Protein AF-A0A7C2DNZ8-F1 (afdb_monomer_lite)

Radius of gyration: 26.31 Å; chains: 1; bounding box: 55×29×78 Å

Sequence (209 aa):
MESVKLYAVAEDLYYAMLNSSQALLMFLGKNAPIPKEIVRAVREYLVDEGLLPERYLKWLEEVVKFRKDVEHKRVKRITGKQLDEYISKAKLYVRRMEQLLERARREKKTKQIIRNYEVMVKAAIAALKAMDKLPPDPKDLPKAIREHLIKEAGVNPFYEEVLREVATMRKLVDEKRVNEIPERDVELMREYVRRFVREMAELVEKLKK

Structure (mmCIF, N/CA/C/O backbone):
data_AF-A0A7C2DNZ8-F1
#
_entry.id   AF-A0A7C2DNZ8-F1
#
loop_
_atom_site.group_PDB
_atom_site.id
_atom_site.type_symbol
_atom_site.label_atom_id
_atom_site.label_alt_id
_atom_site.label_comp_id
_atom_site.label_asym_id
_atom_site.label_entity_id
_atom_site.label_seq_id
_atom_site.pdbx_PDB_ins_code
_atom_site.Cartn_x
_atom_site.Cartn_y
_atom_site.Cartn_z
_atom_site.occupancy
_atom_site.B_iso_or_equiv
_atom_site.auth_seq_id
_atom_site.auth_comp_id
_atom_site.auth_asym_id
_atom_site.auth_atom_id
_atom_site.pdbx_PDB_model_num
ATOM 1 N N . MET A 1 1 ? -21.931 16.186 36.814 1.00 57.47 1 MET A N 1
ATOM 2 C CA . MET A 1 1 ? -20.467 16.076 36.617 1.00 57.47 1 MET A CA 1
ATOM 3 C C . MET A 1 1 ? -20.046 14.653 36.234 1.00 57.47 1 MET A C 1
ATOM 5 O O . MET A 1 1 ? -19.329 14.506 35.257 1.00 57.47 1 MET A O 1
ATOM 9 N N . GLU A 1 2 ? -20.527 13.603 36.914 1.00 62.09 2 GLU A N 1
ATOM 10 C CA . GLU A 1 2 ? -20.221 12.197 36.559 1.00 62.09 2 GLU A CA 1
ATOM 11 C C . GLU A 1 2 ? -20.796 11.739 35.206 1.00 62.09 2 GLU A C 1
ATOM 13 O O . GLU A 1 2 ? -20.101 11.076 34.441 1.00 62.09 2 GLU A O 1
ATOM 18 N N . SER A 1 3 ? -22.021 12.150 34.857 1.00 71.06 3 SER A N 1
ATOM 19 C CA . SER A 1 3 ? -22.645 11.826 33.561 1.00 71.06 3 SER A CA 1
ATOM 20 C C . SER A 1 3 ? -21.876 12.382 32.359 1.00 71.06 3 SER A C 1
ATOM 22 O O . SER A 1 3 ? -21.815 11.742 31.315 1.00 71.06 3 SER A O 1
ATOM 24 N N . VAL A 1 4 ? -21.254 13.554 32.522 1.00 80.31 4 VAL A N 1
ATOM 25 C CA . VAL A 1 4 ? -20.434 14.204 31.489 1.00 80.31 4 VAL A CA 1
ATOM 26 C C . VAL A 1 4 ? -19.142 13.419 31.254 1.00 80.31 4 VAL A C 1
ATOM 28 O O . VAL A 1 4 ? -18.756 13.215 30.109 1.00 80.31 4 VAL A O 1
ATOM 31 N N . LYS A 1 5 ? -18.508 12.913 32.323 1.00 84.38 5 LYS A N 1
ATOM 32 C CA . LYS A 1 5 ? -17.299 12.078 32.220 1.00 84.38 5 LYS A CA 1
ATOM 33 C C . LYS A 1 5 ? -17.582 10.755 31.510 1.00 84.38 5 LYS A C 1
ATOM 35 O O . LYS A 1 5 ? -16.821 10.360 30.637 1.00 84.38 5 LYS A O 1
ATOM 40 N N . LEU A 1 6 ? -18.685 10.091 31.862 1.00 88.56 6 LEU A N 1
ATOM 41 C CA . LEU A 1 6 ? -19.087 8.842 31.214 1.00 88.56 6 LEU A CA 1
ATOM 42 C C . LEU A 1 6 ? -19.363 9.040 29.719 1.00 88.56 6 LEU A C 1
ATOM 44 O O . LEU A 1 6 ? -18.915 8.239 28.904 1.00 88.56 6 LEU A O 1
ATOM 48 N N . TYR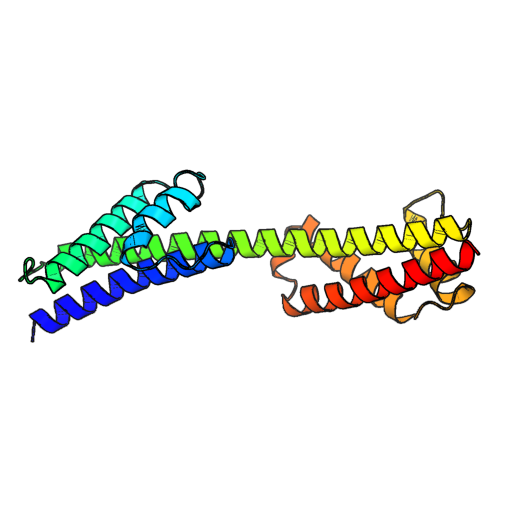 A 1 7 ? -20.071 10.117 29.371 1.00 90.31 7 TYR A N 1
ATOM 49 C CA . TYR A 1 7 ? -20.334 10.477 27.981 1.00 90.31 7 TYR A CA 1
ATOM 50 C C . TYR A 1 7 ? -19.039 10.728 27.206 1.00 90.31 7 TYR A C 1
ATOM 52 O O . TYR A 1 7 ? -18.854 10.135 26.150 1.00 90.31 7 TYR A O 1
ATOM 60 N N . ALA A 1 8 ? -18.115 11.520 27.761 1.00 91.94 8 ALA A N 1
ATOM 61 C CA . ALA A 1 8 ? -16.826 11.794 27.126 1.00 91.94 8 ALA A CA 1
ATOM 62 C C . ALA A 1 8 ? -16.047 10.505 26.815 1.00 91.94 8 ALA A C 1
ATOM 64 O O . ALA A 1 8 ? -15.621 10.307 25.684 1.00 91.94 8 ALA A O 1
ATOM 65 N N . VAL A 1 9 ? -15.945 9.577 27.774 1.00 92.81 9 VAL A N 1
ATOM 66 C CA . VAL A 1 9 ? -15.226 8.315 27.534 1.00 92.81 9 VAL A CA 1
ATOM 67 C C . VAL A 1 9 ? -15.941 7.445 26.497 1.00 92.81 9 VAL A C 1
ATOM 69 O O . VAL A 1 9 ? -15.290 6.832 25.656 1.00 92.81 9 VAL A O 1
ATOM 72 N N . ALA A 1 10 ? -17.274 7.379 26.523 1.00 94.56 10 ALA A N 1
ATOM 73 C CA . ALA A 1 10 ? -18.027 6.613 25.533 1.00 94.56 10 ALA A CA 1
ATOM 74 C C . ALA A 1 10 ? -17.857 7.175 24.107 1.00 94.56 10 ALA A C 1
ATOM 76 O O . ALA A 1 10 ? -17.710 6.396 23.164 1.00 94.56 10 ALA A O 1
ATOM 77 N N . GLU A 1 11 ? -17.833 8.504 23.957 1.00 95.75 11 GLU A N 1
ATOM 78 C CA . GLU A 1 11 ? -17.523 9.185 22.694 1.00 95.75 11 GLU A CA 1
ATOM 79 C C . GLU A 1 11 ? -16.091 8.902 22.232 1.00 95.75 11 GLU A C 1
ATOM 81 O O . GLU A 1 11 ? -15.899 8.516 21.080 1.00 95.75 11 GLU A O 1
ATOM 86 N N . ASP A 1 12 ? -15.099 9.019 23.119 1.00 96.94 12 ASP A N 1
ATOM 87 C CA . ASP A 1 12 ? -13.689 8.789 22.784 1.00 96.94 12 ASP A CA 1
ATOM 88 C C . ASP A 1 12 ? -13.455 7.363 22.271 1.00 96.94 12 ASP A C 1
ATOM 90 O O . ASP A 1 12 ? -12.816 7.155 21.238 1.00 96.94 12 ASP A O 1
ATOM 94 N N . LEU A 1 13 ? -14.017 6.366 22.960 1.00 97.50 13 LEU A N 1
ATOM 95 C CA . LEU A 1 13 ? -13.927 4.962 22.553 1.00 97.50 13 LEU A CA 1
ATOM 96 C C . LEU A 1 13 ? -14.587 4.727 21.196 1.00 97.50 13 LEU A C 1
ATOM 98 O O . LEU A 1 13 ? -14.022 4.052 20.330 1.00 97.50 13 LEU A O 1
ATOM 102 N N . TYR A 1 14 ? -15.776 5.297 21.010 1.00 97.31 14 TYR A N 1
ATOM 103 C CA . TYR A 1 14 ? -16.527 5.187 19.772 1.00 97.31 14 TYR A CA 1
ATOM 104 C C . TYR A 1 14 ? -15.773 5.814 18.595 1.00 97.31 14 TYR A C 1
ATOM 106 O O . TYR A 1 14 ? -15.566 5.142 17.582 1.00 97.31 14 TYR A O 1
ATOM 114 N N . TYR A 1 15 ? -15.308 7.059 18.724 1.00 97.38 15 TYR A N 1
ATOM 115 C CA . TYR A 1 15 ? -14.592 7.743 17.648 1.00 97.38 15 TYR A CA 1
ATOM 116 C C . TYR A 1 15 ? -13.225 7.129 17.366 1.00 97.38 15 TYR A C 1
ATOM 118 O O . TYR A 1 15 ? -12.832 7.061 16.204 1.00 97.38 15 TYR A O 1
ATOM 126 N N . ALA A 1 16 ? -12.522 6.603 18.371 1.00 98.19 16 ALA A N 1
ATOM 127 C CA . ALA A 1 16 ? -11.275 5.878 18.140 1.00 98.19 16 ALA A CA 1
ATOM 128 C C . ALA A 1 16 ? -11.494 4.653 17.228 1.00 98.19 16 ALA A C 1
ATOM 130 O O . ALA A 1 16 ? -10.767 4.451 16.248 1.00 98.19 16 ALA A O 1
ATOM 131 N N . MET A 1 17 ? -12.529 3.852 17.497 1.00 98.44 17 MET A N 1
ATOM 132 C CA . MET A 1 17 ? -12.856 2.680 16.677 1.00 98.44 17 MET A CA 1
ATOM 133 C C . MET A 1 17 ? -13.455 3.063 15.317 1.00 98.44 17 MET A C 1
ATOM 135 O O . MET A 1 17 ? -13.104 2.452 14.306 1.00 98.44 17 MET A O 1
ATOM 139 N N . LEU A 1 18 ? -14.308 4.089 15.259 1.00 97.69 18 LEU A N 1
ATOM 140 C CA . LEU A 1 18 ? -14.876 4.606 14.011 1.00 97.69 18 LEU A CA 1
ATOM 141 C C . LEU A 1 18 ? -13.776 5.114 13.073 1.00 97.69 18 LEU A C 1
ATOM 143 O O . LEU A 1 18 ? -13.676 4.640 11.943 1.00 97.69 18 LEU A O 1
ATOM 147 N N . ASN A 1 19 ? -12.930 6.029 13.548 1.00 97.56 19 ASN A N 1
ATOM 148 C CA . ASN A 1 19 ? -11.930 6.706 12.724 1.00 97.56 19 ASN A CA 1
ATOM 149 C C . ASN A 1 19 ? -10.864 5.726 12.219 1.00 97.56 19 ASN A C 1
ATOM 151 O O . ASN A 1 19 ? -10.481 5.783 11.053 1.00 97.56 19 ASN A O 1
ATOM 155 N N . SER A 1 20 ? -10.421 4.785 13.062 1.00 98.19 20 SER A N 1
ATOM 156 C CA . SER A 1 20 ? -9.471 3.743 12.642 1.00 98.19 20 SER A CA 1
ATOM 157 C C . SER A 1 20 ? -10.058 2.812 11.574 1.00 98.19 20 SER A C 1
ATOM 159 O O . SER A 1 20 ? -9.371 2.458 10.615 1.00 98.19 20 SER A O 1
ATOM 161 N N . SER A 1 21 ? -11.346 2.478 11.682 1.00 98.00 21 SER A N 1
ATOM 162 C CA . SER A 1 21 ? -12.062 1.696 10.667 1.00 98.00 21 SER A CA 1
ATOM 163 C C . SER A 1 21 ? -12.226 2.472 9.359 1.00 98.00 21 SER A C 1
ATOM 165 O O . SER A 1 21 ? -11.935 1.943 8.288 1.00 98.00 21 SER A O 1
ATOM 167 N N . GLN A 1 22 ? -12.650 3.738 9.431 1.00 97.19 22 GLN A N 1
ATOM 168 C CA . GLN A 1 22 ? -12.789 4.613 8.265 1.00 97.19 22 GLN A CA 1
ATOM 169 C C . GLN A 1 22 ? -11.449 4.802 7.549 1.00 97.19 22 GLN A C 1
ATOM 171 O O . GLN A 1 22 ? -11.402 4.669 6.331 1.00 97.19 22 GLN A O 1
ATOM 176 N N . ALA A 1 23 ? -10.356 5.028 8.283 1.00 97.44 23 ALA A N 1
ATOM 177 C CA . ALA A 1 23 ? -9.022 5.181 7.706 1.00 97.44 23 ALA A CA 1
ATOM 178 C C . ALA A 1 23 ? -8.599 3.954 6.883 1.00 97.44 23 ALA A C 1
ATOM 180 O O . ALA A 1 23 ? -8.115 4.102 5.758 1.00 97.44 23 ALA A O 1
ATOM 181 N N . LEU A 1 24 ? -8.817 2.743 7.409 1.00 97.81 24 LEU A N 1
ATOM 182 C CA . LEU A 1 24 ? -8.530 1.507 6.683 1.00 97.81 24 LEU A CA 1
ATOM 183 C C . LEU A 1 24 ? -9.425 1.354 5.446 1.00 97.81 24 LEU A C 1
ATOM 185 O O . LEU A 1 24 ? -8.920 1.105 4.354 1.00 97.81 24 LEU A O 1
ATOM 189 N N . LEU A 1 25 ? -10.738 1.539 5.595 1.00 97.00 25 LEU A N 1
ATOM 190 C CA . LEU A 1 25 ? -11.698 1.411 4.495 1.00 97.00 25 LEU A CA 1
ATOM 191 C C . LEU A 1 25 ? -11.411 2.406 3.362 1.00 97.00 25 LEU A C 1
ATOM 193 O O . LEU A 1 25 ? -11.363 2.013 2.197 1.00 97.00 25 LEU A O 1
ATOM 197 N N . MET A 1 26 ? -11.136 3.667 3.702 1.00 96.19 26 MET A N 1
ATOM 198 C CA . MET A 1 26 ? -10.736 4.701 2.745 1.00 96.19 26 MET A CA 1
ATOM 199 C C . MET A 1 26 ? -9.453 4.321 2.011 1.00 96.19 26 MET A C 1
ATOM 201 O O . MET A 1 26 ? -9.366 4.475 0.793 1.00 96.19 26 MET A O 1
ATOM 205 N N . PHE A 1 27 ? -8.459 3.786 2.725 1.00 96.31 27 PHE A N 1
ATOM 206 C CA . PHE A 1 27 ? -7.215 3.342 2.101 1.00 96.31 27 PHE A CA 1
ATOM 207 C C . PHE A 1 27 ? -7.437 2.187 1.113 1.00 96.31 27 PHE A C 1
ATOM 209 O O . PHE A 1 27 ? -6.802 2.146 0.058 1.00 96.31 27 PHE A O 1
ATOM 216 N N . LEU A 1 28 ? -8.374 1.285 1.417 1.00 95.00 28 LEU A N 1
ATOM 217 C CA . LEU A 1 28 ? -8.811 0.205 0.527 1.00 95.00 28 LEU A CA 1
ATOM 218 C C . LEU A 1 28 ? -9.716 0.692 -0.624 1.00 95.00 28 LEU A C 1
ATOM 220 O O . LEU A 1 28 ? -10.228 -0.123 -1.390 1.00 95.00 28 LEU A O 1
ATOM 224 N N . GLY A 1 29 ? -9.908 2.007 -0.773 1.00 94.19 29 GLY A N 1
ATOM 225 C CA . GLY A 1 29 ? -10.690 2.613 -1.851 1.00 94.19 29 GLY A CA 1
ATOM 226 C C . GLY A 1 29 ? -12.202 2.552 -1.639 1.00 94.19 29 GLY A C 1
ATOM 227 O O . GLY A 1 29 ? -12.956 2.733 -2.592 1.00 94.19 29 GLY A O 1
ATOM 228 N N . LYS A 1 30 ? -12.663 2.276 -0.415 1.00 93.75 30 LYS A N 1
ATOM 229 C CA . LYS A 1 30 ? -14.084 2.327 -0.055 1.00 93.75 30 LYS A CA 1
ATOM 230 C C . LYS A 1 30 ? -14.454 3.740 0.394 1.00 93.75 30 LYS A C 1
ATOM 232 O O . LYS A 1 30 ? -13.630 4.458 0.956 1.00 93.75 30 LYS A O 1
ATOM 237 N N . ASN A 1 31 ? -15.705 4.137 0.172 1.00 86.50 31 ASN A N 1
ATOM 238 C CA . ASN A 1 31 ? -16.210 5.401 0.711 1.00 86.50 31 ASN A CA 1
ATOM 239 C C . ASN A 1 31 ? -16.149 5.375 2.239 1.00 86.50 31 ASN A C 1
ATOM 241 O O . ASN A 1 31 ? -16.412 4.334 2.838 1.00 86.50 31 ASN A O 1
ATOM 245 N N . ALA A 1 32 ? -15.829 6.513 2.862 1.00 85.19 32 ALA A N 1
ATOM 246 C CA . ALA A 1 32 ? -15.868 6.641 4.314 1.00 85.19 32 ALA A CA 1
ATOM 247 C C . ALA A 1 32 ? -17.315 6.418 4.794 1.00 85.19 32 ALA A C 1
ATOM 249 O O . ALA A 1 32 ? -18.176 7.258 4.515 1.00 85.19 32 ALA A O 1
ATOM 250 N N . PRO A 1 33 ? -17.624 5.299 5.476 1.00 83.31 33 PRO A N 1
ATOM 251 C CA . PRO A 1 33 ? -18.989 5.028 5.899 1.00 83.31 33 PRO A CA 1
ATOM 252 C C . PRO A 1 33 ? -19.408 6.017 6.984 1.00 83.31 33 PRO A C 1
ATOM 254 O O . PRO A 1 33 ? -18.620 6.377 7.864 1.00 83.31 33 PRO A O 1
ATOM 257 N N . ILE A 1 34 ? -20.674 6.422 6.958 1.00 87.81 34 ILE A N 1
ATOM 258 C CA . ILE A 1 34 ? -21.246 7.237 8.029 1.00 87.81 34 ILE A CA 1
ATOM 259 C C . ILE A 1 34 ? -21.321 6.431 9.342 1.00 87.81 34 ILE A C 1
ATOM 261 O O . ILE A 1 34 ? -21.450 5.204 9.302 1.00 87.81 34 ILE A O 1
ATOM 265 N N . PRO A 1 35 ? -21.336 7.095 10.516 1.00 86.12 35 PRO A N 1
ATOM 266 C CA . PRO A 1 35 ? -21.526 6.482 11.836 1.00 86.12 35 PRO A CA 1
ATOM 267 C C . PRO A 1 35 ? -22.516 5.311 11.916 1.00 86.12 35 PRO A C 1
ATOM 269 O O . PRO A 1 35 ? -22.253 4.298 12.558 1.00 86.12 35 PRO A O 1
ATOM 272 N N . LYS A 1 36 ? -23.673 5.433 11.255 1.00 87.88 36 LYS A N 1
ATOM 273 C CA . LYS A 1 36 ? -24.741 4.421 11.301 1.00 87.88 36 LYS A CA 1
ATOM 274 C C . LYS A 1 36 ? -24.425 3.162 10.492 1.00 87.88 36 LYS A C 1
ATOM 276 O O . LYS A 1 36 ? -25.004 2.117 10.768 1.00 87.88 36 LYS A O 1
ATOM 281 N N . GLU A 1 37 ? -23.525 3.256 9.521 1.00 93.50 37 GLU A N 1
ATOM 282 C CA . GLU A 1 37 ? -23.204 2.184 8.579 1.00 93.50 37 GLU A CA 1
ATOM 283 C C . GLU A 1 37 ? -21.876 1.490 8.892 1.00 93.50 37 GLU A C 1
ATOM 285 O O . GLU A 1 37 ? -21.575 0.467 8.281 1.00 93.50 37 GLU A O 1
ATOM 290 N N . ILE A 1 38 ? -21.095 1.997 9.856 1.00 95.94 38 ILE A N 1
ATOM 291 C CA . ILE A 1 38 ? -19.738 1.501 10.113 1.00 95.94 38 ILE A CA 1
ATOM 292 C C . ILE A 1 38 ? -19.690 0.001 10.417 1.00 95.94 38 ILE A C 1
ATOM 294 O O . ILE A 1 38 ? -18.841 -0.701 9.882 1.00 95.94 38 ILE A O 1
ATOM 298 N N . VAL A 1 39 ? -20.628 -0.508 11.220 1.00 97.25 39 VAL A N 1
ATOM 299 C CA . VAL A 1 39 ? -20.705 -1.935 11.573 1.00 97.25 39 VAL A CA 1
ATOM 300 C C . VAL A 1 39 ? -20.919 -2.790 10.323 1.00 97.25 39 VAL A C 1
ATOM 302 O O . VAL A 1 39 ? -20.219 -3.781 10.131 1.00 97.25 39 VAL A O 1
ATOM 305 N N . ARG A 1 40 ? -21.841 -2.377 9.440 1.00 97.06 40 ARG A N 1
ATOM 306 C CA . ARG A 1 40 ? -22.110 -3.072 8.173 1.00 97.06 40 ARG A CA 1
ATOM 307 C C . ARG A 1 40 ? -20.880 -3.047 7.268 1.00 97.06 40 ARG A C 1
ATOM 309 O O . ARG A 1 40 ? -20.487 -4.089 6.765 1.00 97.06 40 ARG A O 1
ATOM 316 N N . ALA A 1 41 ? -20.250 -1.882 7.116 1.00 97.44 41 ALA A N 1
ATOM 317 C CA . ALA A 1 41 ? -19.074 -1.719 6.267 1.00 97.44 41 ALA A CA 1
ATOM 318 C C . ALA A 1 41 ? -17.864 -2.532 6.760 1.00 97.44 41 ALA A C 1
ATOM 320 O O . ALA A 1 41 ? -17.147 -3.115 5.953 1.00 97.44 41 ALA A O 1
ATOM 321 N N . VAL A 1 42 ? -17.634 -2.596 8.078 1.00 97.94 42 VAL A N 1
ATOM 322 C CA . VAL A 1 42 ? -16.564 -3.421 8.665 1.00 97.94 42 VAL A CA 1
ATOM 323 C C . VAL A 1 42 ? -16.846 -4.909 8.464 1.00 97.94 42 VAL A C 1
ATOM 325 O O . VAL A 1 42 ? -15.917 -5.650 8.152 1.00 97.94 42 VAL A O 1
ATOM 328 N N . ARG A 1 43 ? -18.104 -5.348 8.601 1.00 98.25 43 ARG A N 1
ATOM 329 C CA . ARG A 1 43 ? -18.500 -6.729 8.293 1.00 98.25 43 ARG A CA 1
ATOM 330 C C . ARG A 1 43 ? -18.173 -7.073 6.840 1.00 98.25 43 ARG A C 1
ATOM 332 O O . ARG A 1 43 ? -17.304 -7.903 6.604 1.00 98.25 43 ARG A O 1
ATOM 339 N N . GLU A 1 44 ? -18.778 -6.337 5.913 1.00 97.38 44 GLU A N 1
ATOM 340 C CA . GLU A 1 44 ? -18.705 -6.591 4.472 1.00 97.38 44 GLU A CA 1
ATOM 341 C C . GLU A 1 44 ? -17.269 -6.531 3.940 1.00 97.38 44 GLU A C 1
ATOM 343 O O . GLU A 1 44 ? -16.825 -7.439 3.252 1.00 97.38 44 GLU A O 1
ATOM 348 N N . TYR A 1 45 ? -16.512 -5.478 4.264 1.00 97.25 45 TYR A N 1
ATOM 349 C CA . TYR A 1 45 ? -15.223 -5.239 3.604 1.00 97.25 45 TYR A CA 1
ATOM 350 C C . TYR A 1 45 ? -14.005 -5.744 4.365 1.00 97.25 45 TYR A C 1
ATOM 352 O O . TYR A 1 45 ? -12.912 -5.746 3.799 1.00 97.25 45 TYR A O 1
ATOM 360 N N . LEU A 1 46 ? -14.143 -6.107 5.643 1.00 97.62 46 LEU A N 1
ATOM 361 C CA . LEU A 1 46 ? -13.006 -6.551 6.449 1.00 97.62 46 LEU A CA 1
ATOM 362 C C . LEU A 1 46 ? -13.208 -7.952 7.012 1.00 97.62 46 LEU A C 1
ATOM 364 O O . LEU A 1 46 ? -12.256 -8.728 7.004 1.00 97.62 46 LEU A O 1
ATOM 368 N N . VAL A 1 47 ? -14.394 -8.284 7.520 1.00 98.12 47 VAL A N 1
ATOM 369 C CA . VAL A 1 47 ? -14.618 -9.599 8.131 1.00 98.12 47 VAL A CA 1
ATOM 370 C C . VAL A 1 47 ? -14.938 -10.659 7.091 1.00 98.12 47 VAL A C 1
ATOM 372 O O . VAL A 1 47 ? -14.262 -11.687 7.067 1.00 98.12 47 VAL A O 1
ATOM 375 N N . ASP A 1 48 ? -15.898 -10.392 6.210 1.00 98.00 48 ASP A N 1
ATOM 376 C CA . ASP A 1 48 ? -16.321 -11.337 5.171 1.00 98.00 48 ASP A CA 1
ATOM 377 C C . ASP A 1 48 ? -15.182 -11.589 4.161 1.00 98.00 48 ASP A C 1
ATOM 379 O O . ASP A 1 48 ? -14.986 -12.709 3.698 1.00 98.00 48 ASP A O 1
ATOM 383 N N . GLU A 1 49 ? -14.335 -10.579 3.933 1.00 96.44 49 GLU A N 1
ATOM 384 C CA . GLU A 1 49 ? -13.084 -10.667 3.157 1.00 96.44 49 GLU A CA 1
ATOM 385 C C . GLU A 1 49 ? -11.928 -11.372 3.908 1.00 96.44 49 GLU A C 1
ATOM 387 O O . GLU A 1 49 ? -10.814 -11.496 3.396 1.00 96.44 49 GLU A O 1
ATOM 392 N N . GLY A 1 50 ? -12.138 -11.802 5.157 1.00 96.94 50 GLY A N 1
ATOM 393 C CA . GLY A 1 50 ? -11.151 -12.535 5.959 1.00 96.94 50 GLY A CA 1
ATOM 394 C C . GLY A 1 50 ? -9.969 -11.703 6.482 1.00 96.94 50 GLY A C 1
ATOM 395 O O . GLY A 1 50 ? -8.998 -12.258 7.004 1.00 96.94 50 GLY A O 1
ATOM 396 N N . LEU A 1 51 ? -10.020 -10.373 6.380 1.00 96.50 51 LEU A N 1
ATOM 397 C CA . LEU A 1 51 ? -8.960 -9.463 6.840 1.00 96.50 51 LEU A CA 1
ATOM 398 C C . LEU A 1 51 ? -9.004 -9.244 8.364 1.00 96.50 51 LEU A C 1
ATOM 400 O O . LEU A 1 51 ? -7.964 -9.097 9.029 1.00 96.50 51 LEU A O 1
ATOM 404 N N . LEU A 1 52 ? -10.211 -9.231 8.930 1.00 98.12 52 LEU A N 1
ATOM 405 C CA . LEU A 1 52 ? -10.484 -8.947 10.332 1.00 98.12 52 LEU A CA 1
ATOM 406 C C . LEU A 1 52 ? -11.291 -10.088 10.975 1.00 98.12 52 LEU A C 1
ATOM 408 O O . LEU A 1 52 ? -12.368 -10.421 10.502 1.00 98.12 52 LEU A O 1
ATOM 412 N N . PRO A 1 53 ? -10.833 -10.671 12.093 1.00 98.12 53 PRO A N 1
ATOM 413 C CA . PRO A 1 53 ? -11.623 -11.674 12.805 1.00 98.12 53 PRO A CA 1
ATOM 414 C C . PRO A 1 53 ? -12.942 -11.114 13.373 1.00 98.12 53 PRO A C 1
ATOM 416 O O . PRO A 1 53 ? -12.938 -10.034 13.968 1.00 98.12 53 PRO A O 1
ATOM 419 N N . GLU A 1 54 ? -14.025 -11.903 13.331 1.00 98.19 54 GLU A N 1
ATOM 420 C CA . GLU A 1 54 ? -15.381 -11.536 13.809 1.00 98.19 54 GLU A CA 1
ATOM 421 C C . GLU A 1 54 ? -15.398 -10.948 15.234 1.00 98.19 54 GLU A C 1
ATOM 423 O O . GLU A 1 54 ? -16.193 -10.064 15.545 1.00 98.19 54 GLU A O 1
ATOM 428 N N . ARG A 1 55 ? -14.490 -11.379 16.124 1.00 98.38 55 ARG A N 1
ATOM 429 C CA . ARG A 1 55 ? -14.405 -10.845 17.498 1.00 98.38 55 ARG A CA 1
ATOM 430 C C . ARG A 1 55 ? -14.230 -9.321 17.547 1.00 98.38 55 ARG A C 1
ATOM 432 O O . ARG A 1 55 ? -14.752 -8.686 18.454 1.00 98.38 55 ARG A O 1
ATOM 439 N N . TYR A 1 56 ? -13.504 -8.740 16.590 1.00 98.56 56 TYR A N 1
ATOM 440 C CA . TYR A 1 56 ? -13.277 -7.295 16.540 1.00 98.56 56 TYR A CA 1
ATOM 441 C C . TYR A 1 56 ? -14.544 -6.554 16.113 1.00 98.56 56 TYR A C 1
ATOM 443 O O . TYR A 1 56 ? -14.829 -5.487 16.648 1.00 98.56 56 TYR A O 1
ATOM 451 N N . LEU A 1 57 ? -15.330 -7.140 15.206 1.00 98.31 57 LEU A N 1
ATOM 452 C CA . LEU A 1 57 ? -16.633 -6.605 14.825 1.00 98.31 57 LEU A CA 1
ATOM 453 C C . LEU A 1 57 ? -17.607 -6.616 16.007 1.00 98.31 57 LEU A C 1
ATOM 455 O O . LEU A 1 57 ? -18.247 -5.602 16.268 1.00 98.31 57 LEU A O 1
ATOM 459 N N . LYS A 1 58 ? -17.635 -7.700 16.791 1.00 98.44 58 LYS A N 1
ATOM 460 C CA . LYS A 1 58 ? -18.430 -7.759 18.030 1.00 98.44 58 LYS A CA 1
ATOM 461 C C . LYS A 1 58 ? -18.046 -6.651 19.013 1.00 98.44 58 LYS A C 1
ATOM 463 O O . LYS A 1 58 ? -18.917 -5.993 19.568 1.00 98.44 58 LYS A O 1
ATOM 468 N N . TRP A 1 59 ? -16.751 -6.377 19.188 1.00 98.62 59 TRP A N 1
ATOM 469 C CA . TRP A 1 59 ? -16.306 -5.260 20.032 1.00 98.62 59 TRP A CA 1
ATOM 470 C C . TRP A 1 59 ? -16.758 -3.898 19.498 1.00 98.62 59 TRP A C 1
ATOM 472 O O . TRP A 1 59 ? -17.121 -3.026 20.286 1.00 98.62 59 TRP A O 1
ATOM 482 N N . LEU A 1 60 ? -16.756 -3.702 18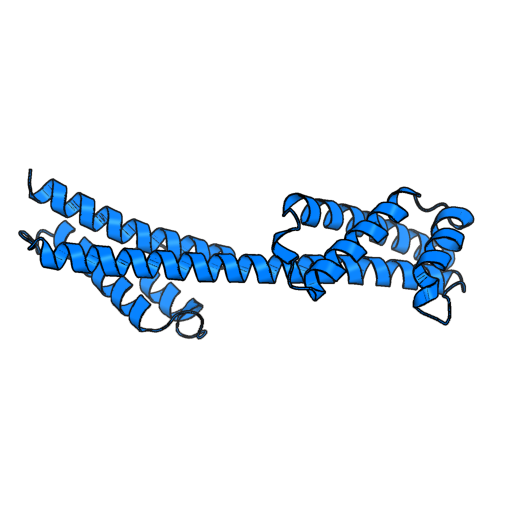.175 1.00 98.31 60 LEU A N 1
ATOM 483 C CA . LEU A 1 60 ? -17.276 -2.478 17.565 1.00 98.31 60 LEU A CA 1
ATOM 484 C C . LEU A 1 60 ? -18.777 -2.328 17.836 1.00 98.31 60 LEU A C 1
ATOM 486 O O . LEU A 1 60 ? -19.212 -1.262 18.264 1.00 98.31 60 LEU A O 1
ATOM 490 N N . GLU A 1 61 ? -19.560 -3.388 17.635 1.00 98.00 61 GLU A N 1
ATOM 491 C CA . GLU A 1 61 ? -20.998 -3.418 17.930 1.00 98.00 61 GLU A CA 1
ATOM 492 C C . GLU A 1 61 ? -21.281 -3.082 19.405 1.00 98.00 61 GLU A C 1
ATOM 494 O O . GLU A 1 61 ? -22.155 -2.260 19.699 1.00 98.00 61 GLU A O 1
ATOM 499 N N . GLU A 1 62 ? -20.504 -3.656 20.329 1.00 97.31 62 GLU A N 1
ATOM 500 C CA . GLU A 1 62 ? -20.583 -3.383 21.767 1.00 97.31 62 GLU A CA 1
ATOM 501 C C . GLU A 1 62 ? -20.320 -1.907 22.092 1.00 97.31 62 GLU A C 1
ATOM 503 O O . GLU A 1 62 ? -21.114 -1.290 22.802 1.00 97.31 62 GLU A O 1
ATOM 508 N N . VAL A 1 63 ? -19.250 -1.311 21.553 1.00 97.25 63 VAL A N 1
ATOM 509 C CA . VAL A 1 63 ? -18.905 0.100 21.811 1.00 97.25 63 VAL A CA 1
ATOM 510 C C . VAL A 1 63 ? -19.919 1.057 21.179 1.00 97.25 63 VAL A C 1
ATOM 512 O O . VAL A 1 63 ? -20.330 2.026 21.819 1.00 97.25 63 VAL A O 1
ATOM 515 N N . VAL A 1 64 ? -20.397 0.771 19.964 1.00 96.12 64 VAL A N 1
ATOM 516 C CA . VAL A 1 64 ? -21.462 1.550 19.304 1.00 96.12 64 VAL A CA 1
ATOM 517 C C . VAL A 1 64 ? -22.733 1.543 20.152 1.00 96.12 64 VAL A C 1
ATOM 519 O O . VAL A 1 64 ? -23.376 2.582 20.329 1.00 96.12 64 VAL A O 1
ATOM 522 N N . LYS A 1 65 ? -23.112 0.374 20.680 1.00 95.69 65 LYS A N 1
ATOM 523 C CA . LYS A 1 65 ? -24.271 0.236 21.562 1.00 95.69 65 LYS A CA 1
ATOM 524 C C . LYS A 1 65 ? -24.054 0.985 22.874 1.00 95.69 65 LYS A C 1
ATOM 526 O O . LYS A 1 65 ? -24.923 1.760 23.265 1.00 95.69 65 LYS A O 1
ATOM 531 N N . PHE A 1 66 ? -22.895 0.810 23.506 1.00 95.25 66 PHE A N 1
ATOM 532 C CA . PHE A 1 66 ? -22.542 1.482 24.753 1.00 95.25 66 PHE A CA 1
ATOM 533 C C . PHE A 1 66 ? -22.649 3.006 24.629 1.00 95.25 66 PHE A C 1
ATOM 535 O O . PHE A 1 66 ? -23.339 3.634 25.431 1.00 95.25 66 PHE A O 1
ATOM 542 N N . ARG A 1 67 ? -22.077 3.594 23.572 1.00 95.00 67 ARG A N 1
ATOM 543 C CA . ARG A 1 67 ? -22.174 5.034 23.287 1.00 95.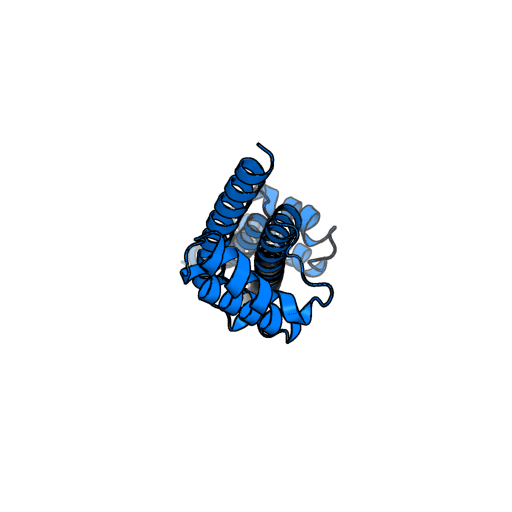00 67 ARG A CA 1
ATOM 544 C C . ARG A 1 67 ? -23.624 5.503 23.150 1.00 95.00 67 ARG A C 1
ATOM 546 O O . ARG A 1 67 ? -24.014 6.458 23.815 1.00 95.00 67 ARG A O 1
ATOM 553 N N . LYS A 1 68 ? -24.455 4.790 22.377 1.00 93.38 68 LYS A N 1
ATOM 554 C CA . LYS A 1 68 ? -25.897 5.096 22.243 1.00 93.38 68 LYS A CA 1
ATOM 555 C C . LYS A 1 68 ? -26.652 4.983 23.570 1.00 93.38 68 LYS A C 1
ATOM 557 O O . LYS A 1 68 ? -27.566 5.758 23.837 1.00 93.38 68 LYS A O 1
ATOM 562 N N . ASP A 1 69 ? -26.307 4.006 24.402 1.00 94.19 69 ASP A N 1
ATOM 563 C CA . ASP A 1 69 ? -26.966 3.798 25.691 1.00 94.19 69 ASP A CA 1
ATOM 564 C C . ASP A 1 69 ? -26.588 4.875 26.715 1.00 94.19 69 ASP A C 1
ATOM 566 O O . ASP A 1 69 ? -27.435 5.280 27.515 1.00 94.19 69 ASP A O 1
ATOM 570 N N . VAL A 1 70 ? -25.358 5.385 26.661 1.00 92.81 70 VAL A N 1
ATOM 571 C CA . VAL A 1 70 ? -24.924 6.549 27.443 1.00 92.81 70 VAL A CA 1
ATOM 572 C C . VAL A 1 70 ? -25.599 7.831 26.933 1.00 92.81 70 VAL A C 1
ATOM 574 O O . VAL A 1 70 ? -26.151 8.581 27.739 1.00 92.81 70 VAL A O 1
ATOM 577 N N . GLU A 1 71 ? -25.650 8.047 25.614 1.00 90.69 71 GLU A N 1
ATOM 578 C CA . GLU A 1 71 ? -26.325 9.186 24.960 1.00 90.69 71 GLU A CA 1
ATOM 579 C C . GLU A 1 71 ? -27.812 9.270 25.346 1.00 90.69 71 GLU A C 1
ATOM 581 O O . GLU A 1 71 ? -28.304 10.316 25.770 1.00 90.69 71 GLU A O 1
ATOM 586 N N . HIS A 1 72 ? -28.521 8.139 25.314 1.00 93.12 72 HIS A N 1
ATOM 587 C CA . HIS A 1 72 ? -29.931 8.048 25.707 1.00 93.12 72 HIS A CA 1
ATOM 588 C C . HIS A 1 72 ? -30.155 7.931 27.225 1.00 93.12 72 HIS A C 1
ATOM 590 O O . HIS A 1 72 ? -31.274 7.660 27.662 1.00 93.12 72 HIS A O 1
ATOM 596 N N . LYS A 1 73 ? -29.113 8.112 28.052 1.00 90.38 73 LYS A N 1
ATOM 597 C CA . LYS A 1 73 ? -29.172 8.031 29.527 1.00 90.38 73 LYS A CA 1
ATOM 598 C C . LYS A 1 73 ? -29.705 6.690 30.062 1.00 90.38 73 LYS A C 1
ATOM 600 O O . LYS A 1 73 ? -30.190 6.626 31.196 1.00 90.38 73 LYS A O 1
ATOM 605 N N . ARG A 1 74 ? -29.603 5.618 29.265 1.00 92.56 74 ARG A N 1
ATOM 606 C CA . ARG A 1 74 ? -29.929 4.236 29.660 1.00 92.56 74 ARG A CA 1
ATOM 607 C C . ARG A 1 74 ? -28.862 3.672 30.594 1.00 92.56 74 ARG A C 1
ATOM 609 O O . ARG A 1 74 ? -29.193 2.963 31.538 1.00 92.56 74 ARG A O 1
ATOM 616 N N . VAL A 1 75 ? -27.603 4.063 30.395 1.00 87.25 75 VAL A N 1
ATOM 617 C CA . VAL A 1 75 ? -26.509 3.800 31.339 1.00 87.25 75 VAL A CA 1
ATOM 618 C C . VAL A 1 75 ? -26.245 5.063 32.154 1.00 87.25 75 VAL A C 1
ATOM 620 O O . VAL A 1 75 ? -25.732 6.053 31.642 1.00 87.25 75 VAL A O 1
ATOM 623 N N . LYS A 1 76 ? -26.610 5.031 33.440 1.00 80.06 76 LYS A N 1
ATOM 624 C CA . LYS A 1 76 ? -26.394 6.152 34.377 1.00 80.06 76 LYS A CA 1
ATOM 625 C C . LYS A 1 76 ? -25.150 5.979 35.246 1.00 80.06 76 LYS A C 1
ATOM 627 O O . LYS A 1 76 ? -24.633 6.963 35.765 1.00 80.06 76 LYS A O 1
ATOM 632 N N . ARG A 1 77 ? -24.700 4.736 35.433 1.00 82.50 77 ARG A N 1
ATOM 633 C CA . ARG A 1 77 ? -23.521 4.366 36.222 1.00 82.50 77 ARG A CA 1
ATOM 634 C C . ARG A 1 77 ? -22.822 3.188 35.555 1.00 82.50 77 ARG A C 1
ATOM 636 O O . ARG A 1 77 ? -23.487 2.297 35.035 1.00 82.50 77 ARG A O 1
ATOM 643 N N . ILE A 1 78 ? -21.498 3.195 35.600 1.00 89.56 78 ILE A N 1
ATOM 644 C CA . ILE A 1 78 ? -20.637 2.101 35.155 1.00 89.56 78 ILE A CA 1
ATOM 645 C C . ILE A 1 78 ? -19.556 1.902 36.213 1.00 89.56 78 ILE A C 1
ATOM 647 O O . ILE A 1 78 ? -19.110 2.866 36.837 1.00 89.56 78 ILE A O 1
ATOM 651 N N . THR A 1 79 ? -19.152 0.659 36.445 1.00 91.69 79 THR A N 1
ATOM 652 C CA . THR A 1 79 ? -18.004 0.387 37.317 1.00 91.69 79 THR A CA 1
ATOM 653 C C . THR A 1 79 ? -16.698 0.689 36.582 1.00 91.69 79 THR A C 1
ATOM 655 O O . THR A 1 79 ? -16.628 0.548 35.361 1.00 91.69 79 THR A O 1
ATOM 658 N N . GLY A 1 80 ? -15.638 1.044 37.317 1.00 90.50 80 GLY A N 1
ATOM 659 C CA . GLY A 1 80 ? -14.305 1.227 36.723 1.00 90.50 80 GLY A CA 1
ATOM 660 C C . GLY A 1 80 ? -13.853 -0.006 35.934 1.00 90.50 80 GLY A C 1
ATOM 661 O O . GLY A 1 80 ? -13.466 0.113 34.781 1.00 90.50 80 GLY A O 1
ATOM 662 N N . LYS A 1 81 ? -14.070 -1.206 36.490 1.00 94.69 81 LYS A N 1
ATOM 663 C CA . LYS A 1 81 ? -13.747 -2.484 35.836 1.00 94.69 81 LYS A CA 1
ATOM 664 C C . LYS A 1 81 ? -14.434 -2.667 34.475 1.00 94.69 81 LYS A C 1
ATOM 666 O O . LYS A 1 81 ? -13.803 -3.123 33.529 1.00 94.69 81 LYS A O 1
ATOM 671 N N . GLN A 1 82 ? -15.722 -2.333 34.370 1.00 92.69 82 GLN A N 1
ATOM 672 C CA . GLN A 1 82 ? -16.446 -2.411 33.094 1.00 92.69 82 GLN A CA 1
ATOM 673 C C . GLN A 1 82 ? -15.923 -1.382 32.089 1.00 92.69 82 GLN A C 1
ATOM 675 O O . GLN A 1 82 ? -15.825 -1.674 30.900 1.00 92.69 82 GLN A O 1
ATOM 680 N N . LEU A 1 83 ? -15.581 -0.180 32.558 1.00 92.88 83 LEU A N 1
ATOM 681 C CA . LEU A 1 83 ? -15.010 0.856 31.706 1.00 92.88 83 LEU A CA 1
ATOM 682 C C . LEU A 1 83 ? -13.630 0.446 31.171 1.00 92.88 83 LEU A C 1
ATOM 684 O O . LEU A 1 83 ? -13.372 0.586 29.976 1.00 92.88 83 LEU A O 1
ATOM 688 N N . ASP A 1 84 ? -12.786 -0.134 32.025 1.00 94.88 84 ASP A N 1
ATOM 689 C CA . ASP A 1 84 ? -11.472 -0.664 31.653 1.00 94.88 84 ASP A CA 1
ATOM 690 C C . ASP A 1 84 ? -11.576 -1.760 30.585 1.00 94.88 84 ASP A C 1
ATOM 692 O O . ASP A 1 84 ? -10.740 -1.833 29.680 1.00 94.88 84 ASP A O 1
ATOM 696 N N . GLU A 1 85 ? -12.626 -2.585 30.632 1.00 96.81 85 GLU A N 1
ATOM 697 C CA . GLU A 1 85 ? -12.884 -3.601 29.612 1.00 96.81 85 GLU A CA 1
ATOM 698 C C . GLU A 1 85 ? -13.165 -2.972 28.238 1.00 96.81 85 GLU A C 1
ATOM 700 O O . GLU A 1 85 ? -12.555 -3.376 27.243 1.00 96.81 85 GLU A O 1
ATOM 705 N N . TYR A 1 86 ? -14.027 -1.950 28.169 1.00 96.88 86 TYR A N 1
ATOM 706 C CA . TYR A 1 86 ? -14.281 -1.223 26.920 1.00 96.88 86 TYR A CA 1
ATOM 707 C C . TYR A 1 86 ? -13.022 -0.528 26.393 1.00 96.88 86 TYR A C 1
ATOM 709 O O . TYR A 1 86 ? -12.728 -0.611 25.199 1.00 96.88 86 TYR A O 1
ATOM 717 N N . ILE A 1 87 ? -12.243 0.102 27.279 1.00 96.94 87 ILE A N 1
ATOM 718 C CA . ILE A 1 87 ? -10.966 0.736 26.926 1.00 96.94 87 ILE A CA 1
ATOM 719 C C . ILE A 1 87 ? -9.994 -0.295 26.344 1.00 96.94 87 ILE A C 1
ATOM 721 O O . ILE A 1 87 ? -9.358 -0.040 25.319 1.00 96.94 87 ILE A O 1
ATOM 725 N N . SER A 1 88 ? -9.882 -1.468 26.966 1.00 98.06 88 SER A N 1
ATOM 726 C CA . SER A 1 88 ? -9.010 -2.547 26.498 1.00 98.06 88 SER A CA 1
ATOM 727 C C . SER A 1 88 ? -9.420 -3.053 25.110 1.00 98.06 88 SER A C 1
ATOM 729 O O . SER A 1 88 ? -8.586 -3.112 24.201 1.00 98.06 88 SER A O 1
ATOM 731 N N . LYS A 1 89 ? -10.717 -3.328 24.903 1.00 98.25 89 LYS A N 1
ATOM 732 C CA . LYS A 1 89 ? -11.269 -3.743 23.601 1.00 98.25 89 LYS A CA 1
ATOM 733 C C . LYS A 1 89 ? -10.995 -2.704 22.513 1.00 98.25 89 LYS A C 1
ATOM 735 O O . LYS A 1 89 ? -10.481 -3.062 21.452 1.00 98.25 89 LYS A O 1
ATOM 740 N N . ALA A 1 90 ? -11.259 -1.426 22.788 1.00 98.38 90 ALA A N 1
ATOM 741 C CA . ALA A 1 90 ? -11.019 -0.340 21.840 1.00 98.38 90 ALA A CA 1
ATOM 742 C C . ALA A 1 90 ? -9.530 -0.206 21.482 1.00 98.38 90 ALA A C 1
ATOM 744 O O . ALA A 1 90 ? -9.189 -0.135 20.303 1.00 98.38 90 ALA A O 1
ATOM 745 N N . LYS A 1 91 ? -8.620 -0.261 22.467 1.00 98.50 91 LYS A N 1
ATOM 746 C CA . LYS A 1 91 ? -7.165 -0.220 22.224 1.00 98.50 91 LYS A CA 1
ATOM 747 C C . LYS A 1 91 ? -6.692 -1.371 21.336 1.00 98.50 91 LYS A C 1
ATOM 749 O O . LYS A 1 91 ? -5.916 -1.155 20.405 1.00 98.50 91 LYS A O 1
ATOM 754 N N . LEU A 1 92 ? -7.148 -2.594 21.610 1.00 98.62 92 LEU A N 1
ATOM 755 C CA . LEU A 1 92 ? -6.797 -3.769 20.807 1.00 98.62 92 LEU A CA 1
ATOM 756 C C . LEU A 1 92 ? -7.368 -3.685 19.389 1.00 98.62 92 LEU A C 1
ATOM 758 O O . LEU A 1 92 ? -6.704 -4.096 18.438 1.00 98.62 92 LEU A O 1
ATOM 762 N N . TYR A 1 93 ? -8.580 -3.152 19.248 1.00 98.75 93 TYR A N 1
ATOM 763 C CA . TYR A 1 93 ? -9.217 -2.924 17.958 1.00 98.75 93 TYR A CA 1
ATOM 764 C C . TYR A 1 93 ? -8.458 -1.900 17.114 1.00 98.75 93 TYR A C 1
ATOM 766 O O . TYR A 1 93 ? -8.075 -2.214 15.989 1.00 98.75 93 TYR A O 1
ATOM 774 N N . VAL A 1 94 ? -8.182 -0.713 17.664 1.00 98.69 94 VAL A N 1
ATOM 775 C CA . VAL A 1 94 ? -7.451 0.356 16.963 1.00 98.69 94 VAL A CA 1
ATOM 776 C C . VAL A 1 94 ? -6.085 -0.148 16.513 1.00 98.69 94 VAL A C 1
ATOM 778 O O . VAL A 1 94 ? -5.763 -0.057 15.332 1.00 98.69 94 VAL A O 1
ATOM 781 N N . ARG A 1 95 ? -5.341 -0.814 17.407 1.00 98.69 95 ARG A N 1
ATOM 782 C CA . ARG A 1 95 ? -4.053 -1.431 17.062 1.00 98.69 95 ARG A CA 1
ATOM 783 C C . ARG A 1 95 ? -4.180 -2.430 15.911 1.00 98.69 95 ARG A C 1
ATOM 785 O O . ARG A 1 95 ? -3.310 -2.495 15.046 1.00 98.69 95 ARG A O 1
ATOM 792 N N . ARG A 1 96 ? -5.244 -3.240 15.890 1.00 98.56 96 ARG A N 1
ATOM 793 C CA . ARG A 1 96 ? -5.471 -4.198 14.802 1.00 98.56 96 ARG A CA 1
ATOM 794 C C . ARG A 1 96 ? -5.751 -3.486 13.477 1.00 98.56 96 ARG A C 1
ATOM 796 O O . ARG A 1 96 ? -5.227 -3.923 12.455 1.00 98.56 96 ARG A O 1
ATOM 803 N N . MET A 1 97 ? -6.526 -2.406 13.490 1.00 98.38 97 MET A N 1
ATOM 804 C CA . MET A 1 97 ? -6.793 -1.600 12.296 1.00 98.38 97 MET A CA 1
ATOM 805 C C . MET A 1 97 ? -5.535 -0.912 11.767 1.00 98.38 97 MET A C 1
ATOM 807 O O . MET A 1 97 ? -5.278 -0.965 10.568 1.00 98.38 97 MET A O 1
ATOM 811 N N . GLU A 1 98 ? -4.703 -0.355 12.648 1.00 98.25 98 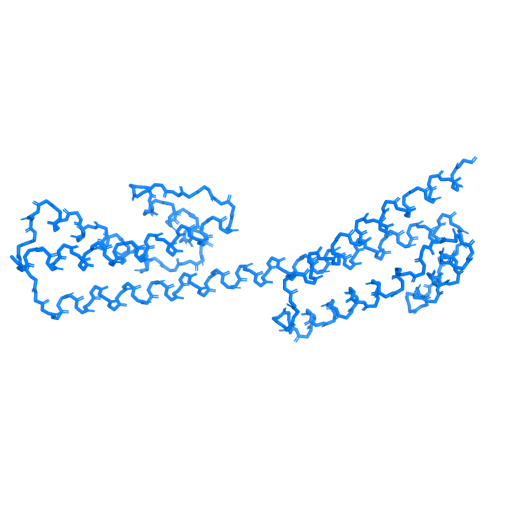GLU A N 1
ATOM 812 C CA . GLU A 1 98 ? -3.404 0.226 12.285 1.00 98.25 98 GLU A CA 1
ATOM 813 C C . GLU A 1 98 ? -2.486 -0.813 11.627 1.00 98.25 98 GLU A C 1
ATOM 815 O O . GLU A 1 98 ? -1.913 -0.558 10.571 1.00 98.25 98 GLU A O 1
ATOM 820 N N . GLN A 1 99 ? -2.402 -2.026 12.183 1.00 98.25 99 GLN A N 1
ATOM 821 C CA . GLN A 1 99 ? -1.624 -3.118 11.586 1.00 98.25 99 GLN A CA 1
ATOM 822 C C . GLN A 1 99 ? -2.111 -3.495 10.181 1.00 98.25 99 GLN A C 1
ATOM 824 O O . GLN A 1 99 ? -1.297 -3.744 9.290 1.00 98.25 99 GLN A O 1
ATOM 829 N N . LEU A 1 100 ? -3.431 -3.562 9.979 1.00 98.31 100 LEU A N 1
ATOM 830 C CA . LEU A 1 100 ? -4.019 -3.848 8.669 1.00 98.31 100 LEU A CA 1
ATOM 831 C C . LEU A 1 100 ? -3.736 -2.720 7.671 1.00 98.31 100 LEU A C 1
ATOM 833 O O . LEU A 1 100 ? -3.379 -2.997 6.526 1.00 98.31 100 LEU A O 1
ATOM 837 N N . LEU A 1 101 ? -3.830 -1.465 8.112 1.00 97.62 101 LEU A N 1
ATOM 838 C CA . LEU A 1 101 ? -3.534 -0.295 7.291 1.00 97.62 101 LEU A CA 1
ATOM 839 C C . LEU A 1 101 ? -2.065 -0.269 6.855 1.00 97.62 101 LEU A C 1
ATOM 841 O O . LEU A 1 101 ? -1.781 -0.102 5.670 1.00 97.62 101 LEU A O 1
ATOM 845 N N . GLU A 1 102 ? -1.130 -0.497 7.776 1.00 96.12 102 GLU A N 1
ATOM 846 C CA . GLU A 1 102 ? 0.303 -0.541 7.464 1.00 96.12 102 GLU A CA 1
ATOM 847 C C . GLU A 1 102 ? 0.657 -1.693 6.521 1.00 96.12 102 GLU A C 1
ATOM 849 O O . GLU A 1 102 ? 1.462 -1.534 5.598 1.00 96.12 102 GLU A O 1
ATOM 854 N N . ARG A 1 103 ? 0.005 -2.849 6.687 1.00 96.31 103 ARG A N 1
ATOM 855 C CA . ARG A 1 103 ? 0.134 -3.957 5.739 1.00 96.31 103 ARG A CA 1
ATOM 856 C C . ARG A 1 103 ? -0.349 -3.551 4.345 1.00 96.31 103 ARG A C 1
ATOM 858 O O . ARG A 1 103 ? 0.388 -3.734 3.377 1.00 96.31 103 ARG A O 1
ATOM 865 N N . ALA A 1 104 ? -1.540 -2.963 4.240 1.00 96.19 104 ALA A N 1
ATOM 866 C CA . ALA A 1 104 ? -2.103 -2.531 2.964 1.00 96.19 104 ALA A CA 1
ATOM 867 C C . ALA A 1 104 ? -1.225 -1.462 2.280 1.00 96.19 104 ALA A C 1
ATOM 869 O O . ALA A 1 104 ? -0.990 -1.532 1.070 1.00 96.19 104 ALA A O 1
ATOM 870 N N . ARG A 1 105 ? -0.677 -0.510 3.049 1.00 95.31 105 ARG A N 1
ATOM 871 C CA . ARG A 1 105 ? 0.294 0.494 2.575 1.00 95.31 105 ARG A CA 1
ATOM 872 C C . ARG A 1 105 ? 1.531 -0.154 1.976 1.00 95.31 105 ARG A C 1
ATOM 874 O O . ARG A 1 105 ? 1.897 0.149 0.840 1.00 95.31 105 ARG A O 1
ATOM 881 N N . ARG A 1 106 ? 2.130 -1.099 2.700 1.00 95.75 106 ARG A N 1
ATOM 882 C CA . ARG A 1 106 ? 3.311 -1.831 2.236 1.00 95.75 106 ARG A CA 1
ATOM 883 C C . ARG A 1 106 ? 3.046 -2.592 0.939 1.00 95.75 106 ARG A C 1
ATOM 885 O O . ARG A 1 106 ? 3.863 -2.543 0.019 1.00 95.75 106 ARG A O 1
ATOM 892 N N . GLU A 1 107 ? 1.913 -3.283 0.855 1.00 95.94 107 GLU A N 1
ATOM 893 C CA . GLU A 1 107 ? 1.519 -4.041 -0.336 1.00 95.94 107 GLU A CA 1
ATOM 894 C C . GLU A 1 107 ? 1.297 -3.122 -1.547 1.00 95.94 107 GLU A C 1
ATOM 896 O O . GLU A 1 107 ? 1.789 -3.412 -2.640 1.00 95.94 107 GLU A O 1
ATOM 901 N N . LYS A 1 108 ? 0.619 -1.981 -1.364 1.00 96.12 108 LYS A N 1
ATOM 902 C CA . LYS A 1 108 ? 0.412 -0.982 -2.424 1.00 96.12 108 LYS A CA 1
ATOM 903 C C . LYS A 1 108 ? 1.740 -0.434 -2.949 1.00 96.12 108 LYS A C 1
ATOM 905 O O . LYS A 1 108 ? 1.977 -0.461 -4.157 1.00 96.12 108 LYS A O 1
ATOM 910 N N . LYS A 1 109 ? 2.620 -0.010 -2.045 1.00 97.31 109 LYS A N 1
ATOM 911 C CA . LYS A 1 109 ? 3.941 0.533 -2.376 1.00 97.31 109 LYS A CA 1
ATOM 912 C C . LYS A 1 109 ? 4.816 -0.478 -3.113 1.00 97.31 109 LYS A C 1
ATOM 914 O O . LYS A 1 109 ? 5.416 -0.161 -4.135 1.00 97.31 109 LYS A O 1
ATOM 919 N N . THR A 1 110 ? 4.812 -1.727 -2.646 1.00 98.25 110 THR A N 1
ATOM 920 C CA . THR A 1 110 ? 5.488 -2.853 -3.309 1.00 98.25 110 THR A CA 1
ATOM 921 C C . THR A 1 110 ? 5.024 -2.996 -4.758 1.00 98.25 110 THR A C 1
ATOM 923 O O . THR A 1 110 ? 5.842 -3.023 -5.676 1.00 98.25 110 THR A O 1
ATOM 926 N N . LYS A 1 111 ? 3.703 -3.012 -4.982 1.00 97.88 111 LYS A N 1
ATOM 927 C CA . LYS A 1 111 ? 3.121 -3.097 -6.329 1.00 97.88 111 LYS A CA 1
ATOM 928 C C . LYS A 1 111 ? 3.519 -1.907 -7.207 1.00 97.88 111 LYS A C 1
ATOM 930 O O . LYS A 1 111 ? 3.795 -2.103 -8.388 1.00 97.88 111 LYS A O 1
ATOM 935 N N . GLN A 1 112 ? 3.563 -0.691 -6.659 1.00 97.94 112 GLN A N 1
ATOM 936 C CA . GLN A 1 112 ? 3.990 0.501 -7.402 1.00 97.94 112 GLN A CA 1
ATOM 937 C C . GLN A 1 112 ? 5.451 0.402 -7.850 1.00 97.94 112 GLN A C 1
ATOM 939 O O . GLN A 1 112 ? 5.729 0.630 -9.023 1.00 97.94 112 GLN A O 1
ATOM 944 N N . ILE A 1 113 ? 6.362 0.005 -6.959 1.00 98.62 113 ILE A N 1
ATOM 945 C CA . ILE A 1 113 ? 7.790 -0.147 -7.277 1.00 98.62 113 ILE A CA 1
ATOM 946 C C . ILE A 1 113 ? 8.002 -1.195 -8.373 1.00 98.62 113 ILE A C 1
ATOM 948 O O . ILE A 1 113 ? 8.672 -0.913 -9.366 1.00 98.62 113 ILE A O 1
ATOM 952 N N . ILE A 1 114 ? 7.392 -2.379 -8.227 1.00 98.50 114 ILE A N 1
ATOM 953 C CA . ILE A 1 114 ? 7.485 -3.452 -9.229 1.00 98.50 114 ILE A CA 1
ATOM 954 C C . ILE A 1 114 ? 6.982 -2.949 -10.584 1.00 98.50 114 ILE A C 1
ATOM 956 O O . ILE A 1 114 ? 7.677 -3.074 -11.590 1.00 98.50 114 ILE A O 1
ATOM 960 N N . ARG A 1 115 ? 5.806 -2.310 -10.605 1.00 98.31 115 ARG A N 1
ATOM 961 C CA . ARG A 1 115 ? 5.217 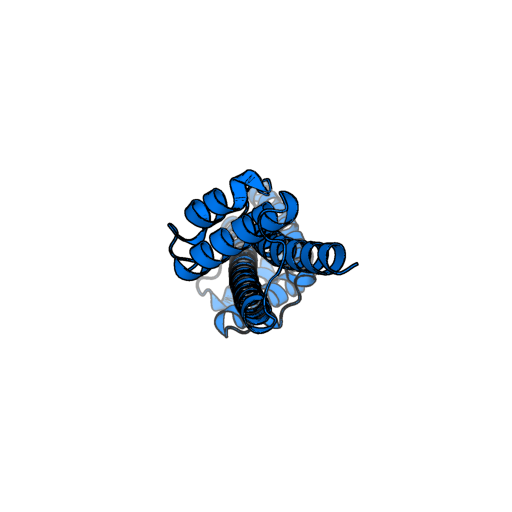-1.776 -11.835 1.00 98.31 115 ARG A CA 1
ATOM 962 C C . ARG A 1 115 ? 6.089 -0.700 -12.479 1.00 98.31 115 ARG A C 1
ATOM 964 O O . ARG A 1 115 ? 6.226 -0.711 -13.697 1.00 98.31 115 ARG A O 1
ATOM 971 N N . ASN A 1 116 ? 6.656 0.215 -11.695 1.00 98.25 116 ASN A N 1
ATOM 972 C CA . ASN A 1 116 ? 7.533 1.269 -12.202 1.00 98.25 116 ASN A CA 1
ATOM 973 C C . ASN A 1 116 ? 8.757 0.666 -12.905 1.00 98.25 116 ASN A C 1
ATOM 975 O O . ASN A 1 116 ? 9.037 1.026 -14.047 1.00 98.25 116 ASN A O 1
ATOM 979 N N . TYR A 1 117 ? 9.424 -0.297 -12.262 1.00 98.31 117 TYR A N 1
ATOM 980 C CA . TYR A 1 117 ? 10.559 -1.010 -12.848 1.00 98.31 117 TYR A CA 1
ATOM 981 C C . TYR A 1 117 ? 10.169 -1.743 -14.140 1.00 98.31 117 TYR A C 1
ATOM 983 O O . TYR A 1 117 ? 10.778 -1.529 -15.186 1.00 98.31 117 TYR A O 1
ATOM 991 N N . GLU A 1 118 ? 9.111 -2.558 -14.100 1.00 98.06 118 GLU A N 1
ATOM 992 C CA . GLU A 1 118 ? 8.676 -3.337 -15.263 1.00 98.06 118 GLU A CA 1
ATOM 993 C C . GLU A 1 118 ? 8.289 -2.466 -16.456 1.00 98.06 118 GLU A C 1
ATOM 995 O O . GLU A 1 118 ? 8.640 -2.781 -17.590 1.00 98.06 118 GLU A O 1
ATOM 1000 N N . VAL A 1 119 ? 7.529 -1.395 -16.219 1.00 98.31 119 VAL A N 1
ATOM 1001 C CA . VAL A 1 119 ? 7.068 -0.499 -17.282 1.00 98.31 119 VAL A CA 1
ATOM 1002 C C . VAL A 1 119 ? 8.254 0.223 -17.917 1.00 98.31 119 VAL A C 1
ATOM 1004 O O . VAL A 1 119 ? 8.311 0.313 -19.143 1.00 98.31 119 VAL A O 1
ATOM 1007 N N . MET A 1 120 ? 9.219 0.674 -17.112 1.00 97.62 120 MET A N 1
ATOM 1008 C CA . MET A 1 120 ? 10.431 1.314 -17.621 1.00 97.62 120 MET A CA 1
ATOM 1009 C C . MET A 1 120 ? 11.256 0.352 -18.485 1.00 97.62 120 MET A C 1
ATOM 1011 O O . MET A 1 120 ? 11.610 0.683 -19.615 1.00 97.62 120 MET A O 1
ATOM 1015 N N . VAL A 1 121 ? 11.488 -0.870 -17.996 1.00 98.00 121 VAL A N 1
ATOM 1016 C CA . VAL A 1 121 ? 12.222 -1.914 -18.728 1.00 98.00 121 VAL A CA 1
ATOM 1017 C C . VAL A 1 121 ? 11.505 -2.297 -20.024 1.00 98.00 121 VAL A C 1
ATOM 1019 O O . VAL A 1 121 ? 12.136 -2.374 -21.075 1.00 98.00 121 VAL A O 1
ATOM 1022 N N . LYS A 1 122 ? 10.180 -2.491 -19.992 1.00 98.19 122 LYS A N 1
ATOM 1023 C CA . LYS A 1 122 ? 9.383 -2.821 -21.186 1.00 98.19 122 LYS A CA 1
ATOM 1024 C C . LYS A 1 122 ? 9.450 -1.716 -22.241 1.00 98.19 122 LYS A C 1
ATOM 1026 O O . LYS A 1 122 ? 9.580 -2.032 -23.421 1.00 98.19 122 LYS A O 1
ATOM 1031 N N . ALA A 1 123 ? 9.392 -0.448 -21.831 1.00 98.38 123 ALA A N 1
ATOM 1032 C CA . ALA A 1 123 ? 9.516 0.686 -22.744 1.00 98.38 123 ALA A CA 1
ATOM 1033 C C . ALA A 1 123 ? 10.904 0.736 -23.403 1.00 98.38 123 ALA A C 1
ATOM 1035 O O . ALA A 1 123 ? 10.991 0.862 -24.623 1.00 98.38 123 ALA A O 1
ATOM 1036 N N . ALA A 1 124 ? 11.972 0.540 -22.624 1.00 97.88 124 ALA A N 1
ATOM 1037 C CA . ALA A 1 124 ? 13.333 0.456 -23.150 1.00 97.88 124 ALA A CA 1
ATOM 1038 C C . ALA A 1 124 ? 13.502 -0.709 -24.142 1.00 97.88 124 ALA A C 1
ATOM 1040 O O . ALA A 1 124 ? 14.040 -0.525 -25.230 1.00 97.88 124 ALA A O 1
ATOM 1041 N N . ILE A 1 125 ? 12.992 -1.900 -23.805 1.00 98.19 125 ILE A N 1
ATOM 1042 C CA . ILE A 1 125 ? 13.019 -3.073 -24.694 1.00 98.19 125 ILE A CA 1
ATOM 1043 C C . ILE A 1 125 ? 12.271 -2.786 -25.998 1.00 98.19 125 ILE A C 1
ATOM 1045 O O . ILE A 1 125 ? 12.753 -3.154 -27.065 1.00 98.19 125 ILE A O 1
ATOM 1049 N N . ALA A 1 126 ? 11.099 -2.150 -25.934 1.00 98.06 126 ALA A N 1
ATOM 1050 C CA . ALA A 1 126 ? 10.323 -1.817 -27.125 1.00 98.06 126 ALA A CA 1
ATOM 1051 C C . ALA A 1 126 ? 11.080 -0.855 -28.054 1.00 98.06 126 ALA A C 1
ATOM 1053 O O . ALA A 1 126 ? 11.127 -1.097 -29.259 1.00 98.06 126 ALA A O 1
ATOM 1054 N N . ALA A 1 127 ? 11.715 0.180 -27.497 1.00 97.88 127 ALA A N 1
ATOM 1055 C CA . ALA A 1 127 ? 12.548 1.110 -28.255 1.00 97.88 127 ALA A CA 1
ATOM 1056 C C . ALA A 1 127 ? 13.763 0.413 -28.887 1.00 97.88 127 ALA A C 1
ATOM 1058 O O . ALA A 1 127 ? 13.975 0.524 -30.090 1.00 97.88 127 ALA A O 1
ATOM 1059 N N . LEU A 1 128 ? 14.498 -0.396 -28.117 1.00 97.81 128 LEU A N 1
ATOM 1060 C CA . LEU A 1 128 ? 15.645 -1.155 -28.628 1.00 97.81 128 LEU A CA 1
ATOM 1061 C C . LEU A 1 128 ? 15.251 -2.148 -29.727 1.00 97.81 128 LEU A C 1
ATOM 1063 O O . LEU A 1 128 ? 15.981 -2.294 -30.702 1.00 97.81 128 LEU A O 1
ATOM 1067 N N . LYS A 1 129 ? 14.091 -2.808 -29.608 1.00 97.25 129 LYS A N 1
ATOM 1068 C CA . LYS A 1 129 ? 13.552 -3.667 -30.676 1.00 97.25 129 LYS A CA 1
ATOM 1069 C C . LYS A 1 129 ? 13.239 -2.875 -31.941 1.00 97.25 129 LYS A C 1
ATOM 1071 O O . LYS A 1 129 ? 13.548 -3.349 -33.024 1.00 97.25 129 LYS A O 1
ATOM 1076 N N . ALA A 1 130 ? 12.642 -1.690 -31.813 1.00 96.94 130 ALA A N 1
ATOM 1077 C CA . ALA A 1 130 ? 12.347 -0.833 -32.962 1.00 96.94 130 ALA A CA 1
ATOM 1078 C C . ALA A 1 130 ? 13.619 -0.342 -33.675 1.00 96.94 130 ALA A C 1
ATOM 1080 O O . ALA A 1 130 ? 13.578 -0.074 -34.868 1.00 96.94 130 ALA A O 1
ATOM 1081 N N . MET A 1 131 ? 14.741 -0.262 -32.956 1.00 96.06 131 MET A N 1
ATOM 1082 C CA . MET A 1 131 ? 16.059 0.067 -33.510 1.00 96.06 131 MET A CA 1
ATOM 1083 C C . MET A 1 131 ? 16.838 -1.154 -34.029 1.00 96.06 131 MET A C 1
ATOM 1085 O O . MET A 1 131 ? 17.948 -0.980 -34.523 1.00 96.06 131 MET A O 1
ATOM 1089 N N . ASP A 1 132 ? 16.314 -2.375 -33.873 1.00 96.19 132 ASP A N 1
ATOM 1090 C CA . ASP A 1 132 ? 17.051 -3.631 -34.096 1.00 96.19 132 ASP A CA 1
ATOM 1091 C C . ASP A 1 132 ? 18.359 -3.727 -33.271 1.00 96.19 132 ASP A C 1
ATOM 1093 O O . ASP A 1 132 ? 19.390 -4.239 -33.702 1.00 96.19 132 ASP A O 1
ATOM 1097 N N . LYS A 1 133 ? 18.329 -3.182 -32.046 1.00 97.19 133 LYS A N 1
ATOM 1098 C CA . LYS A 1 133 ? 19.458 -3.116 -31.095 1.00 97.19 133 LYS A CA 1
ATOM 1099 C C . LYS A 1 133 ? 19.173 -3.815 -29.764 1.00 97.19 133 LYS A C 1
ATOM 1101 O O . LYS A 1 133 ? 19.855 -3.569 -28.768 1.00 97.19 133 LYS A O 1
ATOM 1106 N N . LEU A 1 134 ? 18.142 -4.656 -29.699 1.00 97.19 134 LEU A N 1
ATOM 1107 C CA . LEU A 1 134 ? 17.858 -5.415 -28.483 1.00 97.19 134 LEU A CA 1
ATOM 1108 C C . LEU A 1 134 ? 18.949 -6.483 -28.269 1.00 97.19 134 LEU A C 1
ATOM 1110 O O . LEU A 1 134 ? 19.110 -7.345 -29.134 1.00 97.19 134 LEU A O 1
ATOM 1114 N N . PRO A 1 135 ? 19.666 -6.487 -27.128 1.00 95.88 135 PRO A N 1
ATOM 1115 C CA . PRO A 1 135 ? 20.640 -7.533 -26.847 1.00 95.88 135 PRO A CA 1
ATOM 1116 C C . PRO A 1 135 ? 19.967 -8.901 -26.635 1.00 95.88 135 PRO A C 1
ATOM 1118 O O . PRO A 1 135 ? 18.853 -8.963 -26.105 1.00 95.88 135 PRO A O 1
ATOM 1121 N N . PRO A 1 136 ? 20.648 -10.007 -26.988 1.00 93.06 136 PRO A N 1
ATOM 1122 C CA . PRO A 1 136 ? 20.135 -11.358 -26.772 1.00 93.06 136 PRO A CA 1
ATOM 1123 C C . PRO A 1 136 ? 20.137 -11.768 -25.290 1.00 93.06 136 PRO A C 1
ATOM 1125 O O . PRO A 1 136 ? 19.229 -12.477 -24.860 1.00 93.06 136 PRO A O 1
ATOM 1128 N N . ASP A 1 137 ? 21.125 -11.322 -24.503 1.00 94.19 137 ASP A N 1
ATOM 1129 C CA . ASP A 1 137 ? 21.191 -11.568 -23.057 1.00 94.19 137 ASP A CA 1
ATOM 1130 C C . ASP A 1 137 ? 20.571 -10.382 -22.284 1.00 94.19 137 ASP A C 1
ATOM 1132 O O . ASP A 1 137 ? 21.027 -9.241 -22.425 1.00 94.19 137 ASP A O 1
ATOM 1136 N N . PRO A 1 138 ? 19.562 -10.613 -21.419 1.00 90.12 138 PRO A N 1
ATOM 1137 C CA . PRO A 1 138 ? 19.005 -9.583 -20.542 1.00 90.12 138 PRO A CA 1
ATOM 1138 C C . PRO A 1 138 ? 20.032 -8.853 -19.663 1.00 90.12 138 PRO A C 1
ATOM 1140 O O . PRO A 1 138 ? 19.793 -7.707 -19.280 1.00 90.12 138 PRO A O 1
ATOM 1143 N N . LYS A 1 139 ? 21.170 -9.479 -19.334 1.00 92.25 139 LYS A N 1
ATOM 1144 C CA . LYS A 1 139 ? 22.251 -8.852 -18.552 1.00 92.25 139 LYS A CA 1
ATOM 1145 C C . LYS A 1 139 ? 22.899 -7.676 -19.274 1.00 92.25 139 LYS A C 1
ATOM 1147 O O . LYS A 1 139 ? 23.374 -6.757 -18.612 1.00 92.25 139 LYS A O 1
ATOM 1152 N N . ASP A 1 140 ? 22.872 -7.678 -20.603 1.00 95.50 140 ASP 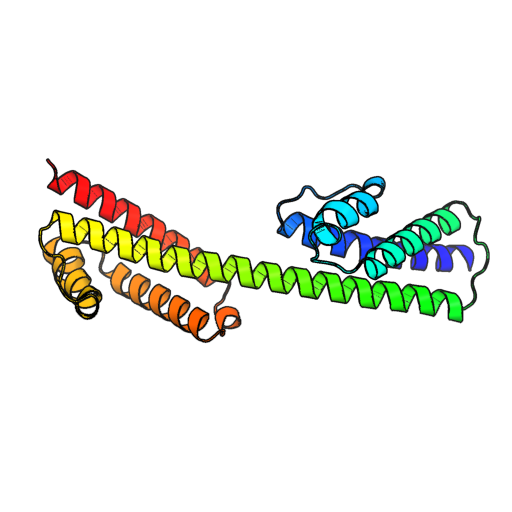A N 1
ATOM 1153 C CA . ASP A 1 140 ? 23.435 -6.610 -21.428 1.00 95.50 140 ASP A CA 1
ATOM 1154 C C . ASP A 1 140 ? 22.451 -5.454 -21.649 1.00 95.50 140 ASP A C 1
ATOM 1156 O O . ASP A 1 140 ? 22.824 -4.417 -22.202 1.00 95.50 140 ASP A O 1
ATOM 1160 N N . LEU A 1 141 ? 21.204 -5.575 -21.177 1.00 94.19 141 LEU A N 1
ATOM 1161 C CA . LEU A 1 141 ? 20.181 -4.544 -21.338 1.00 94.19 141 LEU A CA 1
ATOM 1162 C C . LEU A 1 141 ? 20.613 -3.162 -20.804 1.00 94.19 141 LEU A C 1
ATOM 1164 O O . LEU A 1 141 ? 20.422 -2.184 -21.528 1.00 94.19 141 LEU A O 1
ATOM 1168 N N . PRO A 1 142 ? 21.240 -3.022 -19.615 1.00 93.56 142 PRO A N 1
ATOM 1169 C CA . PRO A 1 142 ? 21.719 -1.719 -19.146 1.00 93.56 142 PRO A CA 1
ATOM 1170 C C . PRO A 1 142 ? 22.757 -1.086 -20.080 1.00 93.56 142 PRO A C 1
ATOM 1172 O O . PRO A 1 142 ? 22.751 0.128 -20.282 1.00 93.56 142 PRO A O 1
ATOM 1175 N N . LYS A 1 143 ? 23.636 -1.904 -20.676 1.00 95.69 143 LYS A N 1
ATOM 1176 C CA . LYS A 1 143 ? 24.632 -1.441 -21.646 1.00 95.69 143 LYS A CA 1
ATOM 1177 C C . LYS A 1 143 ? 23.954 -1.003 -22.944 1.00 95.69 143 LYS A C 1
ATOM 1179 O O . LYS A 1 143 ? 24.247 0.080 -23.434 1.00 95.69 143 LYS A O 1
ATOM 1184 N N . ALA A 1 144 ? 23.010 -1.790 -23.455 1.00 97.12 144 ALA A N 1
ATOM 1185 C CA . ALA A 1 144 ? 22.268 -1.455 -24.667 1.00 97.12 144 ALA A CA 1
ATOM 1186 C C . ALA A 1 144 ? 21.455 -0.158 -24.525 1.00 97.12 144 ALA A C 1
ATOM 1188 O O . ALA A 1 144 ? 21.433 0.650 -25.447 1.00 97.12 144 ALA A O 1
ATOM 1189 N N . ILE A 1 145 ? 20.838 0.085 -23.363 1.00 95.88 145 ILE A N 1
ATOM 1190 C CA . ILE A 1 145 ? 20.129 1.345 -23.094 1.00 95.88 145 ILE A CA 1
ATOM 1191 C C . ILE A 1 145 ? 21.091 2.540 -23.157 1.00 95.88 145 ILE A C 1
ATOM 1193 O O . ILE A 1 145 ? 20.792 3.535 -23.815 1.00 95.88 145 ILE A O 1
ATOM 1197 N N . ARG A 1 146 ? 22.256 2.431 -22.508 1.00 95.75 146 ARG A N 1
ATOM 1198 C CA . ARG A 1 146 ? 23.294 3.472 -22.519 1.00 95.75 146 ARG A CA 1
ATOM 1199 C C . ARG A 1 146 ? 23.779 3.776 -23.934 1.00 95.75 146 ARG A C 1
ATOM 1201 O O . ARG A 1 146 ? 23.820 4.936 -24.327 1.00 95.75 146 ARG A O 1
ATOM 1208 N N . GLU A 1 147 ? 24.171 2.753 -24.685 1.00 97.38 147 GLU A N 1
ATOM 1209 C CA . GLU A 1 147 ? 24.756 2.956 -26.012 1.00 97.38 147 GLU A CA 1
ATOM 1210 C C . GLU A 1 147 ? 23.699 3.393 -27.033 1.00 97.38 147 GLU A C 1
ATOM 1212 O O . GLU A 1 147 ? 23.860 4.419 -27.684 1.00 97.38 147 GLU A O 1
ATOM 1217 N N . HIS A 1 148 ? 22.578 2.681 -27.131 1.00 97.62 148 HIS A N 1
ATOM 1218 C CA . HIS A 1 148 ? 21.645 2.883 -28.240 1.00 97.62 148 HIS A CA 1
ATOM 1219 C C . HIS A 1 148 ? 20.551 3.907 -27.932 1.00 97.62 148 HIS A C 1
ATOM 1221 O O . HIS A 1 148 ? 20.229 4.738 -28.774 1.00 97.62 148 HIS A O 1
ATOM 1227 N N . LEU A 1 149 ? 19.972 3.904 -26.729 1.00 96.56 149 LEU A N 1
ATOM 1228 C CA . LEU A 1 149 ? 18.903 4.863 -26.427 1.00 96.56 149 LEU A CA 1
ATOM 1229 C C . LEU A 1 149 ? 19.482 6.235 -26.072 1.00 96.56 149 LEU A C 1
ATOM 1231 O O . LEU A 1 149 ? 19.049 7.248 -26.609 1.00 96.56 149 LEU A O 1
ATOM 1235 N N . ILE A 1 150 ? 20.479 6.278 -25.189 1.00 95.06 150 ILE A N 1
ATOM 1236 C CA . ILE A 1 150 ? 21.010 7.550 -24.686 1.00 95.06 150 ILE A CA 1
ATOM 1237 C C . ILE A 1 150 ? 22.005 8.171 -25.666 1.00 95.06 150 ILE A C 1
ATOM 1239 O O . ILE A 1 150 ? 21.798 9.304 -26.094 1.00 95.06 150 ILE A O 1
ATOM 1243 N N . LYS A 1 151 ? 23.075 7.457 -26.043 1.00 95.75 151 LYS A N 1
ATOM 1244 C CA . LYS A 1 151 ? 24.107 8.044 -26.915 1.00 95.75 151 LYS A CA 1
ATOM 1245 C C . LYS A 1 151 ? 23.659 8.154 -28.372 1.00 95.75 151 LYS A C 1
ATOM 1247 O O . LYS A 1 151 ? 23.847 9.211 -28.962 1.00 95.75 151 LYS A O 1
ATOM 1252 N N . GLU A 1 152 ? 23.096 7.092 -28.952 1.00 95.38 152 GLU A N 1
ATOM 1253 C CA . GLU A 1 152 ? 22.694 7.098 -30.369 1.00 95.38 152 GLU A CA 1
ATOM 1254 C C . GLU A 1 152 ? 21.355 7.821 -30.594 1.00 95.38 152 GLU A C 1
ATOM 1256 O O . GLU A 1 152 ? 21.288 8.725 -31.424 1.00 95.38 152 GLU A O 1
ATOM 1261 N N . ALA A 1 153 ? 20.292 7.468 -29.858 1.00 93.81 153 ALA A N 1
ATOM 1262 C CA . ALA A 1 153 ? 18.962 8.065 -30.046 1.00 93.81 153 ALA A CA 1
ATOM 1263 C C . ALA A 1 153 ? 18.744 9.392 -29.289 1.00 93.81 153 ALA A C 1
ATOM 1265 O O . ALA A 1 153 ? 17.684 10.005 -29.427 1.00 93.81 153 ALA A O 1
ATOM 1266 N N . GLY A 1 154 ? 19.731 9.856 -28.513 1.00 93.75 154 GLY A N 1
ATOM 1267 C CA . GLY A 1 154 ? 19.700 11.159 -27.843 1.00 93.75 154 GLY A CA 1
ATOM 1268 C C . GLY A 1 154 ? 18.706 11.262 -26.682 1.00 93.75 154 GLY A C 1
ATOM 1269 O O . GLY A 1 154 ? 18.315 12.369 -26.312 1.00 93.75 154 GLY A O 1
ATOM 1270 N N . VAL A 1 155 ? 18.284 10.130 -26.112 1.00 95.19 155 VAL A N 1
ATOM 1271 C CA . VAL A 1 155 ? 17.435 10.093 -24.912 1.00 95.19 155 VAL A CA 1
ATOM 1272 C C . VAL A 1 155 ? 18.176 10.738 -23.744 1.00 95.19 155 VAL A C 1
ATOM 1274 O O . VAL A 1 155 ? 19.380 10.540 -23.577 1.00 95.19 155 VAL A O 1
ATOM 1277 N N . ASN A 1 156 ? 17.462 11.493 -22.906 1.00 94.94 156 ASN A N 1
ATOM 1278 C CA . ASN A 1 156 ? 18.090 12.251 -21.822 1.00 94.94 156 ASN A CA 1
ATOM 1279 C C . ASN A 1 156 ? 18.968 11.351 -20.906 1.00 94.94 156 ASN A C 1
ATOM 1281 O O . ASN A 1 156 ? 18.444 10.409 -20.300 1.00 94.94 156 ASN A O 1
ATOM 1285 N N . PRO A 1 157 ? 20.272 11.654 -20.717 1.00 94.75 157 PRO A N 1
ATOM 1286 C CA . PRO A 1 157 ? 21.170 10.853 -19.876 1.00 94.75 157 PRO A CA 1
ATOM 1287 C C . PRO A 1 157 ? 20.718 10.692 -18.418 1.00 94.75 157 PRO A C 1
ATOM 1289 O O . PRO A 1 157 ? 21.093 9.722 -17.761 1.00 94.75 157 PRO A O 1
ATOM 1292 N N . PHE A 1 158 ? 19.875 11.599 -17.909 1.00 95.19 158 PHE A N 1
ATOM 1293 C CA . PHE A 1 158 ? 19.275 11.496 -16.576 1.00 95.19 158 PHE A CA 1
ATOM 1294 C C . PHE A 1 158 ? 18.546 10.161 -16.347 1.00 95.19 158 PHE A C 1
ATOM 1296 O O . PHE A 1 158 ? 18.508 9.654 -15.226 1.00 95.19 158 PHE A O 1
ATOM 1303 N N . TYR A 1 159 ? 18.006 9.531 -17.395 1.00 96.12 159 TYR A N 1
ATOM 1304 C CA . TYR A 1 159 ? 17.313 8.254 -17.233 1.00 96.12 159 TYR A CA 1
ATOM 1305 C C . TYR A 1 159 ? 18.231 7.082 -16.864 1.00 96.12 159 TYR A C 1
ATOM 1307 O O . TYR A 1 159 ? 17.716 6.069 -16.392 1.00 96.12 159 TYR A O 1
ATOM 1315 N N . GLU A 1 160 ? 19.559 7.202 -16.989 1.00 93.75 160 GLU A N 1
ATOM 1316 C CA . GLU A 1 160 ? 20.476 6.210 -16.407 1.00 93.75 160 GLU A CA 1
ATOM 1317 C C . GLU A 1 160 ? 20.338 6.139 -14.888 1.00 93.75 160 GLU A C 1
ATOM 1319 O O . GLU A 1 160 ? 20.276 5.053 -14.308 1.00 93.75 160 GLU A O 1
ATOM 1324 N N . GLU A 1 161 ? 20.274 7.304 -14.243 1.00 95.31 161 GLU A N 1
ATOM 1325 C CA . GLU A 1 161 ? 20.070 7.401 -12.805 1.00 95.31 161 GLU A CA 1
ATOM 1326 C C . GLU A 1 161 ? 18.691 6.864 -12.434 1.00 95.31 161 GLU A C 1
ATOM 1328 O O . GLU A 1 161 ? 18.590 6.010 -11.557 1.00 95.31 161 GLU A O 1
ATOM 1333 N N . VAL A 1 162 ? 17.647 7.257 -13.167 1.00 97.50 162 VAL A N 1
ATOM 1334 C CA . VAL A 1 162 ? 16.287 6.752 -12.929 1.00 97.50 162 VAL A CA 1
ATOM 1335 C C . VAL A 1 162 ? 16.239 5.222 -13.026 1.00 97.50 162 VAL A C 1
ATOM 1337 O O . VAL A 1 162 ? 15.677 4.589 -12.134 1.00 97.50 162 VAL A O 1
ATOM 1340 N N . LEU A 1 163 ? 16.862 4.613 -14.046 1.00 96.25 163 LEU A N 1
ATOM 1341 C CA . LEU A 1 163 ? 16.954 3.153 -14.206 1.00 96.25 163 LEU A CA 1
ATOM 1342 C C . LEU A 1 163 ? 17.644 2.485 -13.016 1.00 96.25 163 LEU A C 1
ATOM 1344 O O . LEU A 1 163 ? 17.160 1.471 -12.507 1.00 96.25 163 LEU A O 1
ATOM 1348 N N . ARG A 1 164 ? 18.768 3.053 -12.567 1.00 96.25 164 ARG A N 1
ATOM 1349 C CA . ARG A 1 164 ? 19.514 2.556 -11.407 1.00 96.25 164 ARG A CA 1
ATOM 1350 C C . ARG A 1 164 ? 18.676 2.630 -10.133 1.00 96.25 164 ARG A C 1
ATOM 1352 O O . ARG A 1 164 ? 18.653 1.662 -9.370 1.00 96.25 164 ARG A O 1
ATOM 1359 N N . GLU A 1 165 ? 17.970 3.733 -9.914 1.00 97.88 165 GLU A N 1
ATOM 1360 C CA . GLU A 1 165 ? 17.128 3.919 -8.733 1.00 97.88 165 GLU A CA 1
ATOM 1361 C C . GLU A 1 165 ? 15.941 2.952 -8.730 1.00 97.88 165 GLU A C 1
ATOM 1363 O O . GLU A 1 165 ? 15.730 2.244 -7.743 1.00 97.88 165 GLU A O 1
ATOM 1368 N N . VAL A 1 166 ? 15.206 2.811 -9.842 1.00 97.94 166 VAL A N 1
ATOM 1369 C CA . VAL A 1 166 ? 14.085 1.854 -9.895 1.00 97.94 166 VAL A CA 1
ATOM 1370 C C . VAL A 1 166 ? 14.553 0.403 -9.757 1.00 97.94 166 VAL A C 1
ATOM 1372 O O . VAL A 1 166 ? 13.853 -0.401 -9.139 1.00 97.94 166 VAL A O 1
ATOM 1375 N N . ALA A 1 167 ? 15.742 0.060 -10.266 1.00 97.44 167 ALA A N 1
ATOM 1376 C CA . ALA A 1 167 ? 16.344 -1.259 -10.076 1.00 97.44 167 ALA A CA 1
ATOM 1377 C C . ALA A 1 167 ? 16.742 -1.498 -8.609 1.00 97.44 167 ALA A C 1
ATOM 1379 O O . ALA A 1 167 ? 16.464 -2.565 -8.057 1.00 97.44 167 ALA A O 1
ATOM 1380 N N . THR A 1 168 ? 17.324 -0.495 -7.949 1.00 98.06 168 THR A N 1
ATOM 1381 C CA . THR A 1 168 ? 17.663 -0.546 -6.518 1.00 98.06 168 THR A CA 1
ATOM 1382 C C . THR A 1 168 ? 16.410 -0.716 -5.662 1.00 98.06 168 THR A C 1
ATOM 1384 O O . THR A 1 168 ? 16.351 -1.610 -4.816 1.00 98.06 168 THR A O 1
ATOM 1387 N N . MET A 1 169 ? 15.359 0.065 -5.929 1.00 98.44 169 MET A N 1
ATOM 1388 C CA . MET A 1 169 ? 14.070 -0.076 -5.248 1.00 98.44 169 MET A CA 1
ATOM 1389 C C . MET A 1 169 ? 13.457 -1.465 -5.475 1.00 98.44 169 MET A C 1
ATOM 1391 O O . MET A 1 169 ? 12.950 -2.074 -4.530 1.00 98.44 169 MET A O 1
ATOM 1395 N N . ARG A 1 170 ? 13.529 -2.006 -6.701 1.00 98.12 170 ARG A N 1
ATOM 1396 C CA . ARG A 1 170 ? 13.046 -3.361 -7.021 1.00 98.12 170 ARG A CA 1
ATOM 1397 C C . ARG A 1 170 ? 13.786 -4.430 -6.218 1.00 98.12 170 ARG A C 1
ATOM 1399 O O . ARG A 1 170 ? 13.127 -5.325 -5.689 1.00 98.12 170 ARG A O 1
ATOM 1406 N N . LYS A 1 171 ? 15.109 -4.305 -6.083 1.00 97.94 171 LYS A N 1
ATOM 1407 C CA . LYS A 1 171 ? 15.949 -5.206 -5.284 1.00 97.94 171 LYS A CA 1
ATOM 1408 C C . LYS A 1 171 ? 15.586 -5.157 -3.798 1.00 97.94 171 LYS A C 1
ATOM 1410 O O . LYS A 1 171 ? 15.397 -6.201 -3.185 1.00 97.94 171 LYS A O 1
ATOM 1415 N N . LEU A 1 172 ? 15.398 -3.965 -3.230 1.00 98.12 172 LEU A N 1
ATOM 1416 C CA . LEU A 1 172 ? 14.956 -3.816 -1.836 1.00 98.12 172 LEU A CA 1
ATOM 1417 C C . LEU A 1 172 ? 13.580 -4.456 -1.590 1.00 98.12 172 LEU A C 1
ATOM 1419 O O . LEU A 1 172 ? 13.332 -4.994 -0.512 1.00 98.12 172 LEU A O 1
ATOM 1423 N N . VAL A 1 173 ? 12.682 -4.438 -2.580 1.00 97.81 173 VAL A N 1
ATOM 1424 C CA . VAL A 1 173 ? 11.415 -5.183 -2.511 1.00 97.81 173 VAL A CA 1
ATOM 1425 C C . VAL A 1 173 ? 11.657 -6.694 -2.450 1.00 97.81 173 VAL A C 1
ATOM 1427 O O . VAL A 1 173 ? 11.055 -7.353 -1.601 1.00 97.81 173 VAL A O 1
ATOM 1430 N N . ASP A 1 174 ? 12.540 -7.239 -3.293 1.00 97.06 174 ASP A N 1
ATOM 1431 C CA . ASP A 1 174 ? 12.877 -8.674 -3.286 1.00 97.06 174 ASP A CA 1
ATOM 1432 C C . ASP A 1 174 ? 13.518 -9.109 -1.957 1.00 97.06 174 ASP A C 1
ATOM 1434 O O . ASP A 1 174 ? 13.225 -10.185 -1.438 1.00 97.06 174 ASP A O 1
ATOM 1438 N N . GLU A 1 175 ? 14.300 -8.224 -1.340 1.00 97.50 175 GLU A N 1
ATOM 1439 C CA . GLU A 1 175 ? 14.898 -8.412 -0.013 1.00 97.50 175 GLU A CA 1
ATOM 1440 C C . GLU A 1 175 ? 13.913 -8.179 1.152 1.00 97.50 175 GLU A C 1
ATOM 1442 O O . GLU A 1 175 ? 14.303 -8.257 2.315 1.00 97.50 175 GLU A O 1
ATOM 1447 N N . LYS A 1 176 ? 12.627 -7.898 0.880 1.00 95.25 176 LYS A N 1
ATOM 1448 C CA . LYS A 1 176 ? 11.588 -7.562 1.880 1.00 95.25 176 LYS A CA 1
ATOM 1449 C C . LYS A 1 176 ? 11.899 -6.304 2.715 1.00 95.25 176 LYS A C 1
ATOM 1451 O O . LYS A 1 176 ? 11.337 -6.119 3.796 1.00 95.25 176 LYS A O 1
ATOM 1456 N N . ARG A 1 177 ? 12.715 -5.395 2.177 1.00 96.25 177 ARG A N 1
ATOM 1457 C CA . ARG A 1 177 ? 13.192 -4.133 2.781 1.00 96.25 177 ARG A CA 1
ATOM 1458 C C . ARG A 1 177 ? 12.477 -2.884 2.248 1.00 96.25 177 ARG A C 1
ATOM 1460 O O . ARG A 1 177 ? 12.954 -1.765 2.380 1.00 96.25 177 ARG A O 1
ATOM 1467 N N . VAL A 1 178 ? 11.272 -3.042 1.698 1.00 95.81 178 VAL A N 1
ATOM 1468 C CA . VAL A 1 178 ? 10.459 -1.953 1.108 1.00 95.81 178 VAL A CA 1
ATOM 1469 C C . VAL A 1 178 ? 10.154 -0.773 2.055 1.00 95.81 178 VAL A C 1
ATOM 1471 O O . VAL A 1 178 ? 9.830 0.331 1.609 1.00 95.81 178 VAL A O 1
ATOM 1474 N N . ASN A 1 179 ? 10.247 -0.980 3.370 1.00 93.31 179 ASN A N 1
ATOM 1475 C CA . ASN A 1 179 ? 10.059 0.087 4.356 1.00 93.31 179 ASN A CA 1
ATOM 1476 C C . ASN A 1 179 ? 11.193 1.120 4.347 1.00 93.31 179 ASN A C 1
ATOM 1478 O O . ASN A 1 179 ? 10.971 2.237 4.794 1.00 93.31 179 ASN A O 1
ATOM 1482 N N . GLU A 1 180 ? 12.378 0.756 3.852 1.00 96.06 180 GLU A N 1
ATOM 1483 C CA . GLU A 1 180 ? 13.547 1.645 3.797 1.00 96.06 180 GLU A CA 1
ATOM 1484 C C . GLU A 1 180 ? 13.433 2.697 2.690 1.00 96.06 180 GLU A C 1
ATOM 1486 O O . GLU A 1 180 ? 14.129 3.704 2.711 1.00 96.06 180 GLU A O 1
ATOM 1491 N N . ILE A 1 181 ? 12.536 2.481 1.729 1.00 97.06 181 ILE A N 1
ATOM 1492 C CA . ILE A 1 181 ? 12.335 3.378 0.593 1.00 97.06 181 ILE A CA 1
ATOM 1493 C C . ILE A 1 181 ? 11.381 4.498 1.025 1.00 97.06 181 ILE A C 1
ATOM 1495 O O . ILE A 1 181 ? 10.286 4.186 1.472 1.00 97.06 181 ILE A O 1
ATOM 1499 N N . PRO A 1 182 ? 11.683 5.792 0.895 1.00 96.62 182 PRO A N 1
ATOM 1500 C CA . PRO A 1 182 ? 10.706 6.840 1.202 1.00 96.62 182 PRO A CA 1
ATOM 1501 C C . PRO A 1 182 ? 9.533 6.865 0.203 1.00 96.62 182 PRO A C 1
ATOM 1503 O O . PRO A 1 182 ? 9.724 6.687 -0.997 1.00 96.62 182 PRO A O 1
ATOM 1506 N N . GLU A 1 183 ? 8.305 7.125 0.672 1.00 94.25 183 GLU A N 1
ATOM 1507 C CA . GLU A 1 183 ? 7.107 7.179 -0.198 1.00 94.25 183 GLU A CA 1
ATOM 1508 C C . GLU A 1 183 ? 7.236 8.246 -1.297 1.00 94.25 183 GLU A C 1
ATOM 1510 O O . GLU A 1 183 ? 6.893 8.011 -2.455 1.00 94.25 183 GLU A O 1
ATOM 1515 N N . ARG A 1 184 ? 7.804 9.406 -0.941 1.00 96.81 184 ARG A N 1
ATOM 1516 C CA . ARG A 1 184 ? 8.088 10.504 -1.873 1.00 96.81 184 ARG A CA 1
ATOM 1517 C C . ARG A 1 184 ? 8.940 10.038 -3.050 1.00 96.81 184 ARG A C 1
ATOM 1519 O O . ARG A 1 184 ? 8.681 10.435 -4.182 1.00 96.81 184 ARG A O 1
ATOM 1526 N N . ASP A 1 185 ? 9.934 9.200 -2.786 1.00 97.56 185 ASP A N 1
ATOM 1527 C CA . ASP A 1 185 ? 10.883 8.773 -3.805 1.00 97.56 185 ASP A CA 1
ATOM 1528 C C . ASP A 1 185 ? 10.223 7.765 -4.761 1.00 97.56 185 ASP A C 1
ATOM 1530 O O . ASP A 1 185 ? 10.459 7.818 -5.966 1.00 97.56 185 ASP A O 1
ATOM 1534 N N . VAL A 1 186 ? 9.297 6.928 -4.269 1.00 97.94 186 VAL A N 1
ATOM 1535 C CA . VAL A 1 186 ? 8.469 6.048 -5.119 1.00 97.94 186 VAL A CA 1
ATOM 1536 C C . VAL A 1 186 ? 7.601 6.859 -6.086 1.00 97.94 186 VAL A C 1
ATOM 1538 O O . VAL A 1 186 ? 7.535 6.533 -7.275 1.00 97.94 186 VAL A O 1
ATOM 1541 N N . GLU A 1 187 ? 6.941 7.919 -5.607 1.00 97.25 187 GLU A N 1
ATOM 1542 C CA . GLU A 1 187 ? 6.113 8.785 -6.460 1.00 97.25 187 GLU A CA 1
ATOM 1543 C C . GLU A 1 187 ? 6.957 9.633 -7.423 1.00 97.25 187 GLU A C 1
ATOM 1545 O O . GLU A 1 187 ? 6.576 9.801 -8.583 1.00 97.25 187 GLU A O 1
ATOM 1550 N N . LEU A 1 188 ? 8.132 10.103 -6.996 1.00 97.81 188 LEU A N 1
ATOM 1551 C CA . LEU A 1 188 ? 9.070 10.809 -7.869 1.00 97.81 188 LEU A CA 1
ATOM 1552 C C . LEU A 1 188 ? 9.543 9.906 -9.017 1.00 97.81 188 LEU A C 1
ATOM 1554 O O . LEU A 1 188 ? 9.440 10.279 -10.187 1.00 97.81 188 LEU A O 1
ATOM 1558 N N . MET A 1 189 ? 9.988 8.685 -8.698 1.00 98.06 189 MET A N 1
ATOM 1559 C CA . MET A 1 189 ? 10.403 7.709 -9.707 1.00 98.06 189 MET A CA 1
ATOM 1560 C C . MET A 1 189 ? 9.259 7.350 -10.651 1.00 98.06 189 MET A C 1
ATOM 1562 O O . MET A 1 189 ? 9.472 7.226 -11.852 1.00 98.06 189 MET A O 1
ATOM 1566 N N . ARG A 1 190 ? 8.025 7.235 -10.149 1.00 98.25 190 ARG A N 1
ATOM 1567 C CA . ARG A 1 190 ? 6.845 6.994 -10.990 1.00 98.25 190 ARG A CA 1
ATOM 1568 C C . ARG A 1 190 ? 6.661 8.078 -12.053 1.00 98.25 190 ARG A C 1
ATOM 1570 O O . ARG A 1 190 ? 6.312 7.755 -13.188 1.00 98.25 190 ARG A O 1
ATOM 1577 N N . GLU A 1 191 ? 6.865 9.345 -11.704 1.00 98.38 191 GLU A N 1
ATOM 1578 C CA . GLU A 1 191 ? 6.750 10.445 -12.664 1.00 98.38 191 GLU A CA 1
ATOM 1579 C C . GLU A 1 191 ? 7.876 10.411 -13.702 1.00 98.38 191 GLU A C 1
ATOM 1581 O O . GLU A 1 191 ? 7.609 10.544 -14.898 1.00 98.38 191 GLU A O 1
ATOM 1586 N N . TYR A 1 192 ? 9.115 10.137 -13.289 1.00 98.38 192 TYR A N 1
ATOM 1587 C CA . TYR A 1 192 ? 10.224 9.977 -14.232 1.00 98.38 192 TYR A CA 1
ATOM 1588 C C . TYR A 1 192 ? 10.038 8.781 -15.166 1.00 98.38 192 TYR A C 1
ATOM 1590 O O . TYR A 1 192 ? 10.229 8.918 -16.372 1.00 98.38 192 TYR A O 1
ATOM 1598 N N . VAL A 1 193 ? 9.561 7.645 -14.653 1.00 98.56 193 VAL A N 1
ATOM 1599 C CA . VAL A 1 193 ? 9.208 6.478 -15.473 1.00 98.56 193 VAL A CA 1
ATOM 1600 C C . VAL A 1 193 ? 8.121 6.833 -16.487 1.00 98.56 193 VAL A C 1
ATOM 1602 O O . VAL A 1 193 ? 8.226 6.457 -17.649 1.00 98.56 193 VAL A O 1
ATOM 1605 N N . ARG A 1 194 ? 7.087 7.591 -16.100 1.00 98.44 194 ARG A N 1
ATOM 1606 C CA . ARG A 1 194 ? 6.043 8.035 -17.042 1.00 98.44 194 ARG A CA 1
ATOM 1607 C C . ARG A 1 194 ? 6.594 8.908 -18.164 1.00 98.44 194 ARG A C 1
ATOM 1609 O O . ARG A 1 194 ? 6.157 8.755 -19.301 1.00 98.44 194 ARG A O 1
ATOM 1616 N N . ARG A 1 195 ? 7.515 9.823 -17.855 1.00 98.31 195 ARG A N 1
ATOM 1617 C CA . ARG A 1 195 ? 8.178 10.670 -18.861 1.00 98.31 195 ARG A CA 1
ATOM 1618 C C . ARG A 1 195 ? 9.029 9.832 -19.806 1.00 98.31 195 ARG A C 1
ATOM 1620 O O . ARG A 1 195 ? 8.822 9.926 -21.010 1.00 98.31 195 ARG A O 1
ATOM 1627 N N . PHE A 1 196 ? 9.846 8.935 -19.257 1.00 98.19 196 PHE A N 1
ATOM 1628 C CA . PHE A 1 196 ? 10.650 7.998 -20.035 1.00 98.19 196 PHE A CA 1
ATOM 1629 C C . PHE A 1 196 ? 9.796 7.173 -21.003 1.00 98.19 196 PHE A C 1
ATOM 1631 O O . PHE A 1 196 ? 10.103 7.076 -22.183 1.00 98.19 196 PHE A O 1
ATOM 1638 N N . VAL A 1 197 ? 8.682 6.608 -20.527 1.00 98.31 197 VAL A N 1
ATOM 1639 C CA . VAL A 1 197 ? 7.780 5.794 -21.357 1.00 98.31 197 VAL A CA 1
ATOM 1640 C C . VAL A 1 197 ? 7.200 6.596 -22.520 1.00 98.31 197 VAL A C 1
ATOM 1642 O O . VAL A 1 197 ? 7.110 6.061 -23.621 1.00 98.31 197 VAL A O 1
ATOM 1645 N N . ARG A 1 198 ? 6.813 7.858 -22.292 1.00 97.81 198 ARG A N 1
ATOM 1646 C CA . ARG A 1 198 ? 6.326 8.741 -23.365 1.00 97.81 198 ARG A CA 1
ATOM 1647 C C . ARG A 1 198 ? 7.412 8.990 -24.408 1.00 97.81 198 ARG A C 1
ATOM 1649 O O . ARG A 1 198 ? 7.161 8.808 -25.590 1.00 97.81 198 ARG A O 1
ATOM 1656 N N . GLU A 1 199 ? 8.622 9.299 -23.962 1.00 96.88 199 GLU A N 1
ATOM 1657 C CA . GLU A 1 199 ? 9.773 9.528 -24.840 1.00 96.88 199 GLU A CA 1
ATOM 1658 C C . GLU A 1 199 ? 10.138 8.277 -25.658 1.00 96.88 199 GLU A C 1
ATOM 1660 O O . GLU A 1 199 ? 10.381 8.368 -26.860 1.00 96.88 199 GLU A O 1
ATOM 1665 N N . MET A 1 200 ? 10.078 7.085 -25.050 1.00 97.81 200 MET A N 1
ATOM 1666 C CA . MET A 1 200 ? 10.276 5.818 -25.767 1.00 97.81 200 MET A CA 1
ATOM 1667 C C . MET A 1 200 ? 9.169 5.555 -26.787 1.00 97.81 200 MET A C 1
ATOM 1669 O O . MET A 1 200 ? 9.449 5.056 -27.874 1.00 97.81 200 MET A O 1
ATOM 1673 N N . ALA A 1 201 ? 7.916 5.877 -26.456 1.00 97.00 201 ALA A N 1
ATOM 1674 C CA . ALA A 1 201 ? 6.802 5.728 -27.387 1.00 97.00 201 ALA A CA 1
ATOM 1675 C C . ALA A 1 201 ? 6.979 6.640 -28.613 1.00 97.00 201 ALA A C 1
ATOM 1677 O O . ALA A 1 201 ? 6.868 6.164 -29.740 1.00 97.00 201 ALA A O 1
ATOM 1678 N N . GLU A 1 202 ? 7.345 7.907 -28.404 1.00 95.81 202 GLU A N 1
ATOM 1679 C CA . GLU A 1 202 ? 7.638 8.856 -29.485 1.00 95.81 202 GLU A CA 1
ATOM 1680 C C . GLU A 1 202 ? 8.814 8.400 -30.358 1.00 95.81 202 GLU A C 1
ATOM 1682 O O . GLU A 1 202 ? 8.758 8.519 -31.583 1.00 95.81 202 GLU A O 1
ATOM 1687 N N . LEU A 1 203 ? 9.874 7.857 -29.750 1.00 95.12 203 LEU A N 1
ATOM 1688 C CA . LEU A 1 203 ? 11.007 7.290 -30.482 1.00 95.12 203 LEU A CA 1
ATOM 1689 C C . LEU A 1 203 ? 10.566 6.109 -31.360 1.00 95.12 203 LEU A C 1
ATOM 1691 O O . LEU A 1 203 ? 10.872 6.078 -32.550 1.00 95.12 203 LEU A O 1
ATOM 1695 N N . VAL A 1 204 ? 9.800 5.168 -30.802 1.00 96.44 204 VAL A N 1
ATOM 1696 C CA . VAL A 1 204 ? 9.269 4.014 -31.546 1.00 96.44 204 VAL A CA 1
ATOM 1697 C C . VAL A 1 204 ? 8.368 4.456 -32.700 1.00 96.44 204 VAL A C 1
ATOM 1699 O O . VAL A 1 204 ? 8.424 3.866 -33.775 1.00 96.44 204 VAL A O 1
ATOM 1702 N N . GLU A 1 205 ? 7.534 5.477 -32.510 1.00 95.06 205 GLU A N 1
ATOM 1703 C CA . GLU A 1 205 ? 6.687 6.015 -33.579 1.00 95.06 205 GLU A CA 1
ATOM 1704 C C . GLU A 1 205 ? 7.496 6.681 -34.694 1.00 95.06 205 GLU A C 1
ATOM 1706 O O . GLU A 1 205 ? 7.172 6.492 -35.866 1.00 95.06 205 GLU A O 1
ATOM 1711 N N . LYS A 1 206 ? 8.557 7.424 -34.353 1.00 93.19 206 LYS A N 1
ATOM 1712 C CA . LYS A 1 206 ? 9.459 8.045 -35.336 1.00 93.19 206 LYS A CA 1
ATOM 1713 C C . LYS A 1 206 ? 10.181 7.009 -36.192 1.00 93.19 206 LYS A C 1
ATOM 1715 O O . LYS A 1 206 ? 10.324 7.233 -37.382 1.00 93.19 206 LYS A O 1
ATOM 1720 N N . LEU A 1 207 ? 10.590 5.885 -35.604 1.00 89.88 207 LEU A N 1
ATOM 1721 C CA . LEU A 1 207 ? 11.309 4.810 -36.302 1.00 89.88 207 LEU A CA 1
ATOM 1722 C C . LEU A 1 207 ? 10.415 3.946 -37.208 1.00 89.88 207 LEU A C 1
ATOM 1724 O O . LEU A 1 207 ? 10.925 3.200 -38.037 1.00 89.88 207 LEU A O 1
ATOM 1728 N N . LYS A 1 208 ? 9.089 4.006 -37.036 1.00 84.12 208 LYS A N 1
ATOM 1729 C CA . LYS A 1 208 ? 8.115 3.289 -37.879 1.00 84.12 208 LYS A CA 1
ATOM 1730 C C . LYS A 1 208 ? 7.690 4.065 -39.130 1.00 84.12 208 LYS A C 1
ATOM 1732 O O . LYS A 1 208 ? 6.984 3.492 -39.958 1.00 84.12 208 LYS A O 1
ATOM 1737 N N . LYS A 1 209 ? 8.024 5.353 -39.210 1.00 63.03 209 LYS A N 1
ATOM 1738 C CA . LYS A 1 209 ? 7.757 6.218 -40.366 1.00 63.03 209 LYS A CA 1
ATOM 1739 C C . LYS A 1 209 ? 8.924 6.159 -41.336 1.00 63.03 209 LYS A C 1
ATOM 1741 O O . LYS A 1 209 ? 8.636 6.202 -42.549 1.00 63.03 209 LYS A O 1
#

Secondary structure (DSSP, 8-state):
-HHHHHHHHHHHHHHHHHHHHHHHHHHTT-----TTTHHHHHIIIIITTTSS-HHHHHHHHHHHHHHHHHHTTS-----HHHHHHHHHHHHHHHHHHHHHHHHHHHHHHHHHHHHHHHHHHHHHHHHHHHTT---SSGGGHHHHIIIIIIIIT---THHHHHHHHHHHHHHHHHTT-GGGS-HHHHHHHHHHHHHHHHHHHHHHHHHT-

Foldseek 3Di:
DVLVVQLVLLVVLLCLLLVLQQLLCVLVVHHSDDSVCSLVSCCVPQDVVPNDPVVLSVLNVVSSVSNVCSVVVVDVDDDPVRSVVNVVSSVVSSVSSVVSSVVSVLVVLLVLLVCLLVLLLVLLQLLCVLVVNRDPDPVCSLVSCVVPVCVPVVPPPVVNVLNVVSVVCNVCSVVVNNVVDDPVVSVVSSVVSVVSSVVSVVSSVVSVD

pLDDT: mean 95.11, std 5.68, range [57.47, 98.75]